Protein AF-A0A7S0A504-F1 (afdb_monomer)

Radius of gyration: 19.01 Å; Cα contacts (8 Å, |Δi|>4): 725; chains: 1; bounding box: 47×39×52 Å

Sequence (271 aa):
MSGRFIFTNTKVFACRKGVLFWGTHWSASKPDLALEGFEAHDVSRSSSQLGDTYMHRAVVSAHTGNNLATDLPGSAEGFELYDTDMQTILADVTFRNFDRSGDVAIMDMTHSNIFKPQGMFNSKGLRFEGMPRERRFRHVHRLACETYHQDTCKRNCDACPGTTGSSQIANIVDSDGSALGWHLGSAILGADDTAEETDGETNEWWRIDDSCRHELAWGFWACPTLGHRSVVSLFIMKGIRSGAPGRTDPNTAVGRLYHFGRLNRHLHVGL

Solvent-accessible surface area (backbone atoms only — not comparable to full-atom values): 14026 Å² total; per-residue (Å²): 118,74,56,59,42,77,47,70,64,47,73,40,63,71,38,68,62,52,51,78,41,87,52,57,44,93,88,37,58,80,56,33,37,35,34,36,43,30,33,30,34,27,20,28,29,29,33,34,61,43,33,41,29,38,38,35,55,24,41,36,28,35,51,81,78,70,80,87,58,91,82,59,58,79,38,21,34,40,34,43,40,67,23,54,62,29,31,40,38,43,32,44,31,36,37,28,32,34,67,52,75,79,23,25,39,31,30,49,43,28,46,22,50,86,38,36,56,56,47,51,40,38,35,32,58,35,42,79,42,75,46,56,78,62,21,49,39,36,53,41,84,26,46,21,17,68,23,75,54,96,56,92,24,46,81,27,50,88,85,24,54,27,44,13,60,9,27,64,58,35,56,37,36,24,69,54,10,40,74,76,70,56,91,73,38,26,28,38,36,15,24,51,47,34,36,82,56,26,68,59,49,28,18,36,53,41,50,80,53,90,80,38,44,80,39,73,72,26,40,25,17,40,25,62,26,81,92,78,57,78,92,80,74,80,89,58,60,63,78,90,73,98,64,88,77,60,97,83,40,89,45,54,42,68,49,77,48,49,57,93,76,36,85,80,22,20,37,58,42,69,112

InterPro domains:
  IPR052334 G8 domain-containing protein comF-like [PTHR47687] (7-224)

Organism: NCBI:txid73915

Secondary structure (DSSP, 8-state):
----EEEES-EEESSSEEEEEE---TTSPSPSEEEES-EEES-SEEEEEESSEEEES-EEES-----S-SS--SS-EEEEE-SSS--EEEES-EEE---STT-EEEEE----SS----S-EEEES-EEESS-GGGSEE----BGGG-SS-STTTT-TTTS-SB-HHHHT-EEEESSSTTTT-TT-SEEEEE---TTTTTTS-BSTT--STTPEEEGGGTEEEEE-TTT--------BSS--SSPPPTT-TTB--EEEEETTEEEEEEEE--

Mean predicted aligned error: 4.88 Å

pLDDT: mean 91.05, std 7.77, range [47.47, 98.81]

Structure (mmCIF, N/CA/C/O backbone):
data_AF-A0A7S0A504-F1
#
_entry.id   AF-A0A7S0A504-F1
#
loop_
_atom_site.group_PDB
_atom_site.id
_atom_site.type_symbol
_atom_site.label_atom_id
_atom_site.label_alt_id
_atom_site.label_comp_id
_atom_site.label_asym_id
_atom_site.label_entity_id
_atom_site.label_seq_id
_atom_site.pdbx_PDB_ins_code
_atom_site.Cartn_x
_atom_site.Cartn_y
_atom_site.Cartn_z
_atom_site.occupancy
_atom_site.B_iso_or_equiv
_atom_site.auth_seq_id
_atom_site.auth_comp_id
_atom_site.auth_asym_id
_atom_site.auth_atom_id
_atom_site.pdbx_PDB_model_num
ATOM 1 N N . MET A 1 1 ? 18.003 -10.974 19.173 1.00 47.47 1 MET A N 1
ATOM 2 C CA . MET A 1 1 ? 16.816 -11.518 19.865 1.00 47.47 1 MET A CA 1
ATOM 3 C C . MET A 1 1 ? 15.945 -12.189 18.826 1.00 47.47 1 MET A C 1
ATOM 5 O O . MET A 1 1 ? 15.587 -11.567 17.836 1.00 47.47 1 MET A O 1
ATOM 9 N N . SER A 1 2 ? 15.723 -13.480 19.010 1.00 58.41 2 SER A N 1
ATOM 10 C CA . SER A 1 2 ? 15.072 -14.400 18.083 1.00 58.41 2 SER A CA 1
ATOM 11 C C . SER A 1 2 ? 13.748 -14.817 18.708 1.00 58.41 2 SER A C 1
ATOM 13 O O . SER A 1 2 ? 13.727 -15.692 19.570 1.00 58.41 2 SER A O 1
ATOM 15 N N . GLY A 1 3 ? 12.664 -14.141 18.347 1.00 72.44 3 GLY A N 1
ATOM 16 C CA . GLY A 1 3 ? 11.343 -14.436 18.884 1.00 72.44 3 GLY A CA 1
ATOM 17 C C . GLY A 1 3 ? 10.293 -14.255 17.807 1.00 72.44 3 GLY A C 1
ATOM 18 O O . GLY A 1 3 ? 10.237 -13.198 17.190 1.00 72.44 3 GLY A O 1
ATOM 19 N N . ARG A 1 4 ? 9.488 -15.297 17.598 1.00 88.38 4 ARG A N 1
ATOM 20 C CA . ARG A 1 4 ? 8.187 -15.189 16.943 1.00 88.38 4 ARG A CA 1
ATOM 21 C C . ARG A 1 4 ? 7.196 -14.655 17.971 1.00 88.38 4 ARG A C 1
ATOM 23 O O . ARG A 1 4 ? 7.121 -15.201 19.072 1.00 88.38 4 ARG A O 1
ATOM 30 N N . PHE A 1 5 ? 6.431 -13.634 17.609 1.00 91.62 5 PHE A N 1
ATOM 31 C CA . PHE A 1 5 ? 5.425 -13.038 18.483 1.00 91.62 5 PHE A CA 1
ATOM 32 C C . PHE A 1 5 ? 4.024 -13.401 18.005 1.00 91.62 5 PHE A C 1
ATOM 34 O O . PHE A 1 5 ? 3.688 -13.216 16.839 1.00 91.62 5 PHE A O 1
ATOM 41 N N . ILE A 1 6 ? 3.198 -13.916 18.913 1.00 94.12 6 ILE A N 1
ATOM 42 C CA . ILE A 1 6 ? 1.781 -14.174 18.659 1.00 94.12 6 ILE A CA 1
ATOM 43 C C . ILE A 1 6 ? 1.001 -13.459 19.751 1.00 94.12 6 ILE A C 1
ATOM 45 O O . ILE A 1 6 ? 1.101 -13.816 20.924 1.00 94.12 6 ILE A O 1
ATOM 49 N N . PHE A 1 7 ? 0.242 -12.444 19.358 1.00 96.56 7 PHE A N 1
ATOM 50 C CA . PHE A 1 7 ? -0.667 -11.738 20.242 1.00 96.56 7 PHE A CA 1
ATOM 51 C C . PHE A 1 7 ? -2.097 -12.118 19.885 1.00 96.56 7 PHE A C 1
ATOM 53 O O . PHE A 1 7 ? -2.533 -11.953 18.746 1.00 96.56 7 PHE A O 1
ATOM 60 N N . THR A 1 8 ? -2.826 -12.626 20.874 1.00 97.81 8 THR A N 1
ATOM 61 C CA . THR A 1 8 ? -4.222 -13.039 20.727 1.00 97.81 8 THR A CA 1
ATOM 62 C C . THR A 1 8 ? -5.120 -12.126 21.549 1.00 97.81 8 THR A C 1
ATOM 64 O O . THR A 1 8 ? -4.861 -11.934 22.739 1.00 97.81 8 THR A O 1
ATOM 67 N N . ASN A 1 9 ? -6.200 -11.622 20.954 1.00 97.69 9 ASN A N 1
ATOM 68 C CA . ASN A 1 9 ? -7.217 -10.792 21.609 1.00 97.69 9 ASN A CA 1
ATOM 69 C C . ASN A 1 9 ? -6.663 -9.502 22.242 1.00 97.69 9 ASN A C 1
ATOM 71 O O . ASN A 1 9 ? -7.175 -9.023 23.258 1.00 97.69 9 ASN A O 1
ATOM 75 N N . THR A 1 10 ? -5.595 -8.949 21.663 1.00 97.88 10 THR A N 1
ATOM 76 C CA . THR A 1 10 ? -5.017 -7.678 22.104 1.00 97.88 10 THR A CA 1
ATOM 77 C C . THR A 1 10 ? -5.920 -6.524 21.702 1.00 97.88 10 THR A C 1
ATOM 79 O O . THR A 1 10 ? -6.280 -6.399 20.535 1.00 97.88 10 THR A O 1
ATOM 82 N N . LYS A 1 11 ? -6.237 -5.660 22.667 1.00 98.31 11 LYS A N 1
ATOM 83 C CA . LYS A 1 11 ? -7.031 -4.451 22.452 1.00 98.31 11 LYS A CA 1
ATOM 84 C C . LYS A 1 11 ? -6.209 -3.218 22.794 1.00 98.31 11 LYS A C 1
ATOM 86 O O . LYS A 1 11 ? -5.573 -3.181 23.846 1.00 98.31 11 LYS A O 1
ATOM 91 N N . VAL A 1 12 ? -6.242 -2.217 21.926 1.00 97.56 12 VAL A N 1
ATOM 92 C CA . VAL A 1 12 ? -5.599 -0.914 22.129 1.00 97.56 12 VAL A CA 1
ATOM 93 C C . VAL A 1 12 ? -6.616 0.196 21.887 1.00 97.56 12 VAL A C 1
ATOM 95 O O . VAL A 1 12 ? -7.476 0.082 21.016 1.00 97.56 12 VAL A O 1
ATOM 98 N N . PHE A 1 13 ? -6.547 1.264 22.675 1.00 95.75 13 PHE A N 1
ATOM 99 C CA . PHE A 1 13 ? -7.528 2.342 22.611 1.00 95.75 13 PHE A CA 1
ATOM 100 C C . PHE A 1 13 ? -6.917 3.697 22.967 1.00 95.75 13 PHE A C 1
ATOM 102 O O . PHE A 1 13 ? -5.988 3.750 23.774 1.00 95.75 13 PHE A O 1
ATOM 109 N N . ALA A 1 14 ? -7.455 4.769 22.374 1.00 94.00 14 ALA A N 1
ATOM 110 C CA . ALA A 1 14 ? -7.153 6.169 22.700 1.00 94.00 14 ALA A CA 1
ATOM 111 C C . ALA A 1 14 ? -5.644 6.468 22.813 1.00 94.00 14 ALA A C 1
ATOM 113 O O . ALA A 1 14 ? -5.162 7.021 23.801 1.00 94.00 14 ALA A O 1
ATOM 114 N N . CYS A 1 15 ? -4.867 6.053 21.811 1.00 93.56 15 CYS A N 1
ATOM 115 C CA . CYS A 1 15 ? -3.418 6.229 21.813 1.00 93.56 15 CYS A CA 1
ATOM 116 C C . CYS A 1 15 ? -2.889 6.649 20.440 1.00 93.56 15 CYS A C 1
ATOM 118 O O . CYS A 1 15 ? -3.561 6.565 19.412 1.00 93.56 15 CYS A O 1
ATOM 120 N N . ARG A 1 16 ? -1.640 7.122 20.397 1.00 94.94 16 ARG A N 1
ATOM 121 C CA . ARG A 1 16 ? -1.038 7.546 19.127 1.00 94.94 16 ARG A CA 1
ATOM 122 C C . ARG A 1 16 ? -0.707 6.361 18.218 1.00 94.94 16 ARG A C 1
ATOM 124 O O . ARG A 1 16 ? -0.845 6.471 17.006 1.00 94.94 16 ARG A O 1
ATOM 131 N N . LYS A 1 17 ? -0.226 5.253 18.783 1.00 96.06 17 LYS A N 1
ATOM 132 C CA . LYS A 1 17 ? 0.186 4.064 18.029 1.00 96.06 17 LYS A CA 1
ATOM 133 C C . LYS A 1 17 ? -0.210 2.809 18.797 1.00 96.06 17 LYS A C 1
ATOM 135 O O . LYS A 1 17 ? 0.112 2.714 19.977 1.00 96.06 17 LYS A O 1
ATOM 140 N N . GLY A 1 18 ? -0.885 1.883 18.122 1.00 96.62 18 GLY A N 1
ATOM 141 C CA . GLY A 1 18 ? -1.322 0.611 18.690 1.00 96.62 18 GLY A CA 1
ATOM 142 C C . GLY A 1 18 ? -0.179 -0.399 18.762 1.00 96.62 18 GLY A C 1
ATOM 143 O O . GLY A 1 18 ? 0.610 -0.386 19.703 1.00 96.62 18 GLY A O 1
ATOM 144 N N . VAL A 1 19 ? -0.070 -1.265 17.751 1.00 96.19 19 VAL A N 1
ATOM 145 C CA . VAL A 1 19 ? 1.025 -2.245 17.649 1.00 96.19 19 VAL A CA 1
ATOM 146 C C . VAL A 1 19 ? 1.991 -1.852 16.540 1.00 96.19 19 VAL A C 1
ATOM 148 O O . VAL A 1 19 ? 1.647 -1.895 15.358 1.00 96.19 19 VAL A O 1
ATOM 151 N N . LEU A 1 20 ? 3.220 -1.523 16.933 1.00 93.94 20 LEU A N 1
ATOM 152 C CA . LEU A 1 20 ? 4.345 -1.334 16.023 1.00 93.94 20 LEU A CA 1
ATOM 153 C C . LEU A 1 20 ? 5.308 -2.502 16.132 1.00 93.94 20 LEU A C 1
ATOM 155 O O . LEU A 1 20 ? 5.675 -2.904 17.237 1.00 93.94 20 LEU A O 1
ATOM 159 N N . PHE A 1 21 ? 5.773 -2.983 14.989 1.00 92.00 21 PHE A N 1
ATOM 160 C CA . PHE A 1 21 ? 6.715 -4.084 14.941 1.00 92.00 21 PHE A CA 1
ATOM 161 C C . PHE A 1 21 ? 7.818 -3.818 13.928 1.00 92.00 21 PHE A C 1
ATOM 163 O O . PHE A 1 21 ? 7.545 -3.547 12.766 1.00 92.00 21 PHE A O 1
ATOM 170 N N . TRP A 1 22 ? 9.065 -3.898 14.388 1.00 88.38 22 TRP A N 1
ATOM 171 C CA . TRP A 1 22 ? 10.264 -3.546 13.618 1.00 88.38 22 TRP A CA 1
ATOM 172 C C . TRP A 1 22 ? 11.051 -4.772 13.137 1.00 88.38 22 TRP A C 1
ATOM 174 O O . TRP A 1 22 ? 12.244 -4.678 12.856 1.00 88.38 22 TRP A O 1
ATOM 184 N N . GLY A 1 23 ? 10.386 -5.921 13.041 1.00 86.75 23 GLY A N 1
ATOM 185 C CA . GLY A 1 23 ? 10.982 -7.157 12.555 1.00 86.75 23 GLY A CA 1
ATOM 186 C C . GLY A 1 23 ? 11.684 -7.986 13.624 1.00 86.75 23 GLY A C 1
ATOM 187 O O . GLY A 1 23 ? 11.759 -7.651 14.810 1.00 86.75 23 GLY A O 1
ATOM 188 N N . THR A 1 24 ? 12.198 -9.120 13.167 1.00 87.12 24 THR A N 1
ATOM 189 C CA . THR A 1 24 ? 12.992 -10.069 13.946 1.00 87.12 24 THR A CA 1
ATOM 190 C C . THR A 1 24 ? 14.368 -10.234 13.310 1.00 87.12 24 THR A C 1
ATOM 192 O O . THR A 1 24 ? 14.658 -9.739 12.222 1.00 87.12 24 THR A O 1
ATOM 195 N N . HIS A 1 25 ? 15.247 -10.965 13.990 1.00 85.31 25 HIS A N 1
ATOM 196 C CA . HIS A 1 25 ? 16.461 -11.459 13.354 1.00 85.31 25 HIS A CA 1
ATOM 197 C C . HIS A 1 25 ? 16.121 -12.428 12.206 1.00 85.31 25 HIS A C 1
ATOM 199 O O . HIS A 1 25 ? 15.210 -13.237 12.347 1.00 85.31 25 HIS A O 1
ATOM 205 N N . TRP A 1 26 ? 16.904 -12.425 11.121 1.00 79.56 26 TRP A N 1
ATOM 206 C CA . TRP A 1 26 ? 16.663 -13.242 9.916 1.00 79.56 26 TRP A CA 1
ATOM 207 C C . TRP A 1 26 ? 16.518 -14.751 10.180 1.00 79.56 26 TRP A C 1
ATOM 209 O O . TRP A 1 26 ? 15.907 -15.462 9.391 1.00 79.56 26 TRP A O 1
ATOM 219 N N . SER A 1 27 ? 17.069 -15.247 11.291 1.00 84.00 27 SER A N 1
ATOM 220 C CA . SER A 1 27 ? 16.991 -16.654 11.701 1.00 84.00 27 SER A CA 1
ATOM 221 C C . SER A 1 27 ? 15.758 -16.997 12.551 1.00 84.00 27 SER A C 1
ATOM 223 O O . SER A 1 27 ? 15.664 -18.116 13.055 1.00 84.00 27 SER A O 1
ATOM 225 N N . ALA A 1 28 ? 14.865 -16.041 12.819 1.00 85.75 28 ALA A N 1
ATOM 226 C CA . ALA A 1 28 ? 13.656 -16.288 13.594 1.00 85.75 28 ALA A CA 1
ATOM 227 C C . ALA A 1 28 ? 12.640 -17.113 12.790 1.00 85.75 28 ALA A C 1
ATOM 229 O O . ALA A 1 28 ? 12.564 -17.032 11.565 1.00 85.75 28 ALA A O 1
ATOM 230 N N . SER A 1 29 ? 11.839 -17.911 13.495 1.00 88.19 29 SER A N 1
ATOM 231 C CA . SER A 1 29 ? 10.737 -18.648 12.877 1.00 88.19 29 SER A CA 1
ATOM 232 C C . SER A 1 29 ? 9.661 -17.692 12.366 1.00 88.19 29 SER A C 1
AT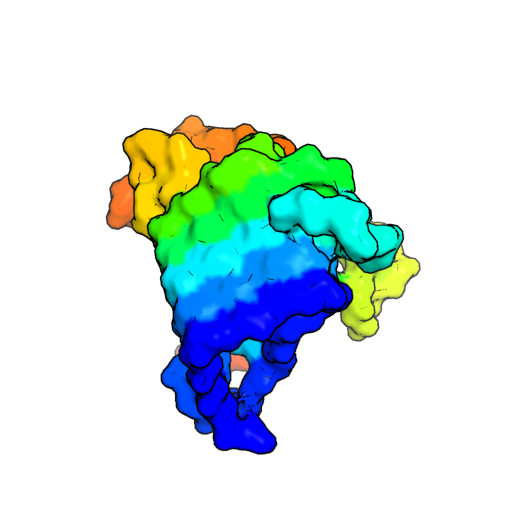OM 234 O O . SER A 1 29 ? 9.313 -16.736 13.054 1.00 88.19 29 SER A O 1
ATOM 236 N N . LYS A 1 30 ? 9.089 -18.003 11.201 1.00 88.94 30 LYS A N 1
ATOM 237 C CA . LYS A 1 30 ? 8.003 -17.230 10.591 1.00 88.94 30 LYS A CA 1
ATOM 238 C C . LYS A 1 30 ? 6.612 -17.771 10.985 1.00 88.94 30 LYS A C 1
ATOM 240 O O . LYS A 1 30 ? 6.500 -18.955 11.327 1.00 88.94 30 LYS A O 1
ATOM 245 N N . PRO A 1 31 ? 5.545 -16.951 10.935 1.00 91.44 31 PRO A N 1
ATOM 246 C CA . PRO A 1 31 ? 5.584 -15.495 10.782 1.00 91.44 31 PRO A CA 1
ATOM 247 C C . PRO A 1 31 ? 6.252 -14.828 11.990 1.00 91.44 31 PRO A C 1
ATOM 249 O O . PRO A 1 31 ? 6.195 -15.350 13.102 1.00 91.44 31 PRO A O 1
ATOM 252 N N . ASP A 1 32 ? 6.885 -13.688 11.747 1.00 92.44 32 ASP A N 1
ATOM 253 C CA . ASP A 1 32 ? 7.587 -12.871 12.733 1.00 92.44 32 ASP A CA 1
ATOM 254 C C . ASP A 1 32 ? 6.635 -12.320 13.803 1.00 92.44 32 ASP A C 1
ATOM 256 O O . ASP A 1 32 ? 6.916 -12.392 15.003 1.00 92.44 32 ASP A O 1
ATOM 260 N N . LEU A 1 33 ? 5.483 -11.819 13.350 1.00 94.31 33 LEU A N 1
ATOM 261 C CA . LEU A 1 33 ? 4.395 -11.308 14.173 1.00 94.31 33 LEU A CA 1
ATOM 262 C C . LEU A 1 33 ? 3.053 -11.839 13.663 1.00 94.31 33 LEU A C 1
ATOM 264 O O . LEU A 1 33 ? 2.750 -11.773 12.473 1.00 94.31 33 LEU A O 1
ATOM 268 N N . ALA A 1 34 ? 2.227 -12.296 14.595 1.00 96.19 34 ALA A N 1
ATOM 269 C CA . ALA A 1 34 ? 0.835 -12.647 14.382 1.00 96.19 34 ALA A CA 1
ATOM 270 C C . ALA A 1 34 ? -0.060 -11.828 15.321 1.00 96.19 34 ALA A C 1
ATOM 272 O O . ALA A 1 34 ? 0.133 -11.868 16.539 1.00 96.19 34 ALA A O 1
ATOM 273 N N . LEU A 1 35 ? -1.037 -11.114 14.760 1.00 97.69 35 LEU A N 1
ATOM 274 C CA . LEU A 1 35 ? -2.100 -10.432 15.500 1.00 97.69 35 LEU A CA 1
ATOM 275 C C . LEU A 1 35 ? -3.442 -11.125 15.241 1.00 97.69 35 LEU A C 1
ATOM 277 O O . LEU A 1 35 ? -4.072 -10.904 14.210 1.00 97.69 35 LEU A O 1
ATOM 281 N N . GLU A 1 36 ? -3.893 -11.955 16.177 1.00 98.31 36 GLU A N 1
ATOM 282 C CA . GLU A 1 36 ? -5.160 -12.684 16.070 1.00 98.31 36 GLU A CA 1
ATOM 283 C C . GLU A 1 36 ? -6.227 -12.055 16.969 1.00 98.31 36 GLU A C 1
ATOM 285 O O . GLU A 1 36 ? -6.032 -11.945 18.179 1.00 98.31 36 GLU A O 1
ATOM 290 N N . GLY A 1 37 ? -7.373 -11.657 16.414 1.00 98.38 37 GLY A N 1
ATOM 291 C CA . GLY A 1 37 ? -8.420 -11.006 17.213 1.00 98.38 37 GLY A CA 1
ATOM 292 C C . GLY A 1 37 ? -8.003 -9.625 17.728 1.00 98.38 37 GLY A C 1
ATOM 293 O O . GLY A 1 37 ? -8.363 -9.249 18.840 1.00 98.38 37 GLY A O 1
ATOM 294 N N . PHE A 1 38 ? -7.163 -8.908 16.977 1.00 98.56 38 PHE A N 1
ATOM 295 C CA . PHE A 1 38 ? -6.689 -7.581 17.363 1.00 98.56 38 PHE A CA 1
ATOM 296 C C . PHE A 1 38 ? -7.798 -6.536 17.243 1.00 98.56 38 PHE A C 1
ATOM 298 O O . PHE A 1 38 ? -8.500 -6.483 16.235 1.00 98.56 38 PHE A O 1
ATOM 305 N N . GLU A 1 39 ? -7.917 -5.673 18.246 1.00 98.75 39 GLU A N 1
ATOM 306 C CA . GLU A 1 39 ? -8.853 -4.555 18.223 1.00 98.75 39 GLU A CA 1
ATOM 307 C C . GLU A 1 39 ? -8.133 -3.231 18.486 1.00 98.75 39 GLU A C 1
ATOM 309 O O . GLU A 1 39 ? -7.342 -3.115 19.425 1.00 98.75 39 GLU A O 1
ATOM 314 N N . ALA A 1 40 ? -8.423 -2.224 17.666 1.00 98.44 40 ALA A N 1
ATOM 315 C CA . ALA A 1 40 ? -7.927 -0.866 17.835 1.00 98.44 40 ALA A CA 1
ATOM 316 C C . ALA A 1 40 ? -9.064 0.148 17.717 1.00 98.44 40 ALA A C 1
ATOM 318 O O . ALA A 1 40 ? -9.847 0.095 16.768 1.00 98.44 40 ALA A O 1
ATOM 319 N N . HIS A 1 41 ? -9.141 1.076 18.672 1.00 98.06 41 HIS A N 1
ATOM 320 C CA . HIS A 1 41 ? -10.231 2.049 18.768 1.00 98.06 41 HIS A CA 1
ATOM 321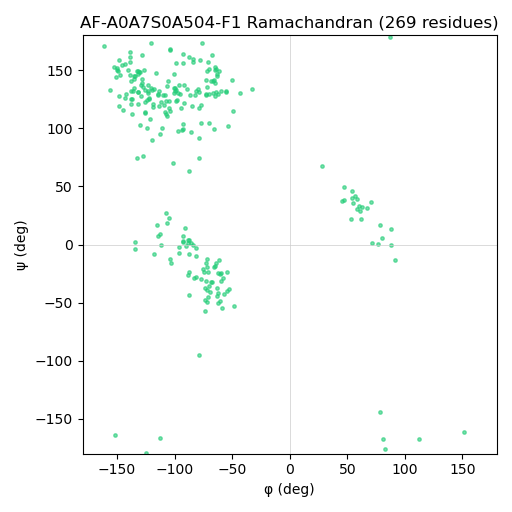 C C . HIS A 1 41 ? -9.720 3.449 19.109 1.00 98.06 41 HIS A C 1
ATOM 323 O O . HIS A 1 41 ? -9.037 3.626 20.115 1.00 98.06 41 HIS A O 1
ATOM 329 N N . ASP A 1 42 ? -10.058 4.452 18.297 1.00 97.44 42 ASP A N 1
ATOM 330 C CA . ASP A 1 42 ? -9.601 5.836 18.504 1.00 97.44 42 ASP A CA 1
ATOM 331 C C . ASP A 1 42 ? -8.064 5.943 18.561 1.00 97.44 42 ASP A C 1
ATOM 333 O O . ASP A 1 42 ? -7.484 6.624 19.411 1.00 97.44 42 ASP A O 1
ATOM 337 N N . VAL A 1 43 ? -7.385 5.210 17.673 1.00 97.31 43 VAL A N 1
ATOM 338 C CA . VAL A 1 43 ? -5.921 5.157 17.592 1.00 97.31 43 VAL A CA 1
ATOM 339 C C . VAL A 1 43 ? -5.446 5.859 16.326 1.00 97.31 43 VAL A C 1
ATOM 341 O O . VAL A 1 43 ? -5.889 5.529 15.230 1.00 97.31 43 VAL A O 1
ATOM 344 N N . SER A 1 44 ? -4.494 6.790 16.459 1.00 96.94 44 SER A N 1
ATOM 345 C CA . SER A 1 44 ? -3.989 7.555 15.305 1.00 96.94 44 SER A CA 1
ATOM 346 C C . SER A 1 44 ? -3.303 6.659 14.270 1.00 96.94 44 SER A C 1
ATOM 348 O O . SER A 1 44 ? -3.478 6.881 13.081 1.00 96.94 44 SER A O 1
ATOM 350 N N . ARG A 1 45 ? -2.570 5.624 14.697 1.00 97.62 45 ARG A N 1
ATOM 351 C CA . ARG A 1 45 ? -2.101 4.536 13.829 1.00 97.62 45 ARG A CA 1
ATOM 352 C C . ARG A 1 45 ? -2.282 3.186 14.501 1.00 97.62 45 ARG A C 1
ATOM 354 O O . ARG A 1 45 ? -1.596 2.896 15.485 1.00 97.62 45 ARG A O 1
ATOM 361 N N . SER A 1 46 ? -3.177 2.352 13.988 1.00 97.94 46 SER A N 1
ATOM 362 C CA . SER A 1 46 ? -3.556 1.125 14.699 1.00 97.94 46 SER A CA 1
ATOM 363 C C . SER A 1 46 ? -2.468 0.058 14.642 1.00 97.94 46 SER A C 1
ATOM 365 O O . SER A 1 46 ? -2.080 -0.472 15.687 1.00 97.94 46 SER A O 1
ATOM 367 N N . SER A 1 47 ? -1.909 -0.220 13.461 1.00 97.00 47 SER A N 1
ATOM 368 C CA . SER A 1 47 ? -0.727 -1.077 13.356 1.00 97.00 47 SER A CA 1
ATOM 369 C C . SER A 1 47 ? 0.175 -0.725 12.174 1.00 97.00 47 SER A C 1
ATOM 371 O O . SER A 1 47 ? -0.272 -0.187 11.166 1.00 97.00 47 SER A O 1
ATOM 373 N N . SER A 1 48 ? 1.464 -1.016 12.330 1.00 94.00 48 SER A N 1
ATOM 374 C CA . SER A 1 48 ? 2.479 -0.959 11.277 1.00 94.00 48 SER A CA 1
ATOM 375 C C . SER A 1 48 ? 3.519 -2.034 11.589 1.00 94.00 48 SER A C 1
ATOM 377 O O . SER A 1 48 ? 3.973 -2.143 12.736 1.00 94.00 48 SER A O 1
ATOM 379 N N . GLN A 1 49 ? 3.816 -2.900 10.621 1.00 92.12 49 GLN A N 1
ATOM 380 C CA . GLN A 1 49 ? 4.537 -4.151 10.864 1.00 92.12 49 GLN A CA 1
ATOM 381 C C . GLN A 1 49 ? 5.587 -4.401 9.787 1.00 92.12 49 GLN A C 1
ATOM 383 O O . GLN A 1 49 ? 5.256 -4.511 8.613 1.00 92.12 49 GLN A O 1
ATOM 388 N N . LEU A 1 50 ? 6.845 -4.517 10.201 1.00 88.81 50 LEU A N 1
ATOM 389 C CA . LEU A 1 50 ? 7.970 -4.882 9.349 1.00 88.81 50 LEU A CA 1
ATOM 390 C C . LEU A 1 50 ? 8.310 -6.370 9.529 1.00 88.81 50 LEU A C 1
ATOM 392 O O . LEU A 1 50 ? 8.469 -6.827 10.661 1.00 88.81 50 LEU A O 1
ATOM 396 N N . GLY A 1 51 ? 8.478 -7.100 8.426 1.00 87.81 51 GLY A N 1
ATOM 397 C CA . GLY A 1 51 ? 8.809 -8.533 8.396 1.00 87.81 51 GLY A CA 1
ATOM 398 C C . GLY A 1 51 ? 7.670 -9.406 7.859 1.00 87.81 51 GLY A C 1
ATOM 399 O O . GLY A 1 51 ? 6.699 -8.904 7.302 1.00 87.81 51 GLY A O 1
ATOM 400 N N . ASP A 1 52 ? 7.767 -10.721 8.034 1.00 90.56 52 ASP A N 1
ATOM 401 C CA . ASP A 1 52 ? 6.734 -11.642 7.547 1.00 90.56 52 ASP A CA 1
ATOM 402 C C . ASP A 1 52 ? 5.624 -11.758 8.589 1.00 90.56 52 ASP A C 1
ATOM 404 O O . ASP A 1 52 ? 5.752 -12.500 9.566 1.00 90.56 52 ASP A O 1
ATOM 408 N N . THR A 1 53 ? 4.548 -10.997 8.431 1.00 93.75 53 THR A N 1
ATOM 409 C CA . THR A 1 53 ? 3.534 -10.815 9.472 1.00 93.75 53 THR A CA 1
ATOM 410 C C . THR A 1 53 ? 2.118 -11.086 8.985 1.00 93.75 53 THR A C 1
ATOM 412 O O . THR A 1 53 ? 1.827 -11.114 7.788 1.00 93.75 53 THR A O 1
ATOM 415 N N . TYR A 1 54 ? 1.198 -11.291 9.928 1.00 95.31 54 TYR A N 1
ATOM 416 C CA . TYR A 1 54 ? -0.221 -11.288 9.596 1.00 95.31 54 TYR A CA 1
ATOM 417 C C . TYR A 1 54 ? -1.107 -10.718 10.703 1.00 95.31 54 TYR A C 1
ATOM 419 O O . TYR A 1 54 ? -0.784 -10.769 11.893 1.00 95.31 54 TYR A O 1
ATOM 427 N N . MET A 1 55 ? -2.268 -10.217 10.286 1.00 97.75 55 MET A N 1
ATOM 428 C CA . MET A 1 55 ? -3.377 -9.813 11.142 1.00 97.75 55 MET A CA 1
ATOM 429 C C . MET A 1 55 ? -4.633 -10.575 10.713 1.00 97.75 55 MET A C 1
ATOM 431 O O . MET A 1 55 ? -5.020 -10.519 9.546 1.00 97.75 55 MET A O 1
ATOM 435 N N . HIS A 1 56 ? -5.266 -11.295 11.643 1.00 98.44 56 HIS A N 1
ATOM 436 C CA . HIS A 1 56 ? -6.445 -12.122 11.369 1.00 98.44 56 HIS A CA 1
ATOM 437 C C . HIS A 1 56 ? -7.604 -11.813 12.316 1.00 98.44 56 HIS A C 1
ATOM 439 O O . HIS A 1 56 ? -7.400 -11.727 13.529 1.00 98.44 56 HIS A O 1
ATOM 445 N N . ARG A 1 57 ? -8.827 -11.706 11.772 1.00 98.62 57 ARG A N 1
ATOM 446 C CA . ARG A 1 57 ? -10.069 -11.442 12.532 1.00 98.62 57 ARG A CA 1
ATOM 447 C C . ARG A 1 57 ? -9.976 -10.185 13.399 1.00 98.62 57 ARG A C 1
ATOM 449 O O . ARG A 1 57 ? -10.318 -10.218 14.578 1.00 98.62 57 ARG A O 1
ATOM 456 N N . ALA A 1 58 ? -9.463 -9.099 12.834 1.00 98.56 58 ALA A N 1
ATOM 457 C CA . ALA A 1 58 ? -9.251 -7.854 13.563 1.00 98.56 58 ALA A CA 1
ATOM 458 C C . ALA A 1 58 ? -10.370 -6.831 13.327 1.00 98.56 58 ALA A C 1
ATOM 460 O O . ALA A 1 58 ? -11.044 -6.848 12.294 1.00 98.56 58 ALA A O 1
ATOM 461 N N . VAL A 1 59 ? -10.534 -5.908 14.274 1.00 98.69 59 VAL A N 1
ATOM 462 C CA . VAL A 1 59 ? -11.437 -4.758 14.161 1.00 98.69 59 VAL A CA 1
ATOM 463 C C . VAL A 1 59 ? -10.655 -3.481 14.422 1.00 98.69 59 VAL A C 1
ATOM 465 O O . VAL A 1 59 ? -10.074 -3.296 15.485 1.00 98.69 59 VAL A O 1
ATOM 468 N N . VAL A 1 60 ? -10.672 -2.571 13.459 1.00 98.69 60 VAL A N 1
ATOM 469 C CA . VAL A 1 60 ? -10.003 -1.279 13.558 1.00 98.69 60 VAL A CA 1
ATOM 470 C C . VAL A 1 60 ? -11.044 -0.181 13.381 1.00 98.69 60 VAL A C 1
ATOM 472 O O . VAL A 1 60 ? -11.538 0.034 12.278 1.00 98.69 60 VAL A O 1
ATOM 475 N N . SER A 1 61 ? -11.384 0.514 14.463 1.00 98.38 61 SER A N 1
ATOM 476 C CA . SER A 1 61 ? -12.285 1.667 14.444 1.00 98.38 61 SER A CA 1
ATOM 477 C C . SER A 1 61 ? -11.483 2.957 14.575 1.00 98.38 61 SER A C 1
ATOM 479 O O . SER A 1 61 ? -10.898 3.208 15.630 1.00 98.38 61 SER A O 1
ATOM 481 N N . ALA A 1 62 ? -11.496 3.790 13.534 1.00 97.75 62 ALA A N 1
ATOM 482 C CA . ALA A 1 62 ? -10.856 5.104 13.574 1.00 97.75 62 ALA A CA 1
ATOM 483 C C . ALA A 1 62 ? -11.501 6.008 14.627 1.00 97.75 62 ALA A C 1
ATOM 485 O O . ALA A 1 62 ? -10.790 6.523 15.482 1.00 97.75 62 ALA A O 1
ATOM 486 N N . HIS A 1 63 ? -12.836 6.118 14.611 1.00 96.44 63 HIS A N 1
ATOM 487 C CA . HIS A 1 63 ? -13.594 6.940 15.559 1.00 96.44 63 HIS A CA 1
ATOM 488 C C . HIS A 1 63 ? -14.769 6.155 16.149 1.00 96.44 63 HIS A C 1
ATOM 490 O O . HIS A 1 63 ? -15.650 5.689 15.425 1.0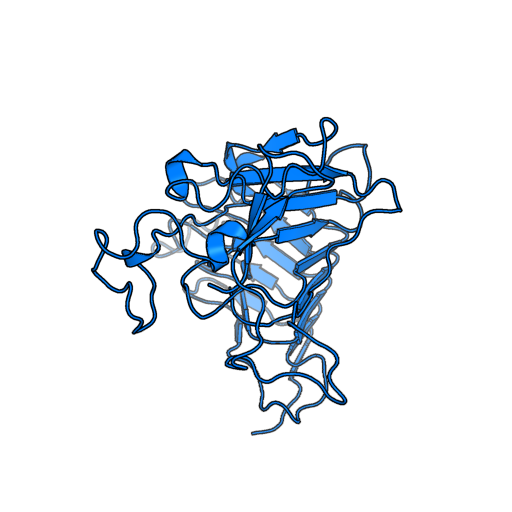0 96.44 63 HIS A O 1
ATOM 496 N N . THR A 1 64 ? -14.817 6.003 17.470 1.00 95.44 64 THR A N 1
ATOM 497 C CA . THR A 1 64 ? -15.905 5.295 18.176 1.00 95.44 64 THR A CA 1
ATOM 498 C C . THR A 1 64 ? -17.094 6.190 18.524 1.00 95.44 64 THR A C 1
ATOM 500 O O . THR A 1 64 ? -18.122 5.695 18.981 1.00 95.44 64 THR A O 1
ATOM 503 N N . GLY A 1 65 ? -16.968 7.505 18.321 1.00 91.31 65 GLY A N 1
ATOM 504 C CA . GLY A 1 65 ? -17.948 8.489 18.791 1.00 91.31 65 GLY A CA 1
ATOM 505 C C . GLY A 1 65 ? -17.819 8.807 20.285 1.00 91.31 65 GLY A C 1
ATOM 506 O O . GLY A 1 65 ? -18.748 9.355 20.880 1.00 91.31 65 GLY A O 1
ATOM 507 N N . ASN A 1 66 ? -16.687 8.463 20.908 1.00 90.19 66 ASN A N 1
ATOM 508 C CA . ASN A 1 66 ? -16.396 8.834 22.285 1.00 90.19 66 ASN A CA 1
ATOM 509 C C . ASN A 1 66 ? -16.230 10.359 22.421 1.00 90.19 66 ASN A C 1
ATOM 511 O O . ASN A 1 66 ? -15.167 10.914 22.161 1.00 90.19 66 ASN A O 1
ATOM 515 N N . ASN A 1 67 ? -17.291 11.024 22.875 1.00 86.31 67 ASN A N 1
ATOM 516 C CA . ASN A 1 67 ? -17.320 12.473 23.090 1.00 86.31 67 ASN A CA 1
ATOM 517 C C . ASN A 1 67 ? -16.847 12.894 24.496 1.00 86.31 67 ASN A C 1
ATOM 519 O O . ASN A 1 67 ? -16.935 14.071 24.839 1.00 86.31 67 ASN A O 1
ATOM 523 N N . LEU A 1 68 ? -16.398 11.949 25.334 1.00 88.81 68 LEU A N 1
ATOM 524 C CA . LEU A 1 68 ? -15.907 12.232 26.691 1.00 88.81 68 LEU A CA 1
ATOM 525 C C . LEU A 1 68 ? -14.414 12.577 26.718 1.00 88.81 68 LEU A C 1
ATOM 527 O O . LEU A 1 68 ? -13.960 13.232 27.653 1.00 88.81 68 LEU A O 1
ATOM 531 N N . ALA A 1 69 ? -13.655 12.135 25.714 1.00 87.06 69 ALA A N 1
ATOM 532 C CA . ALA A 1 69 ? -12.239 12.445 25.566 1.00 87.06 69 ALA A CA 1
ATOM 533 C C . ALA A 1 69 ? -12.055 13.629 24.604 1.00 87.06 69 ALA A C 1
ATOM 535 O O . ALA A 1 69 ? -12.614 13.650 23.509 1.00 87.06 69 ALA A O 1
ATOM 536 N N . THR A 1 70 ? -11.279 14.629 25.022 1.00 87.06 70 THR A N 1
ATOM 537 C CA . THR A 1 70 ? -11.038 15.865 24.254 1.00 87.06 70 THR A CA 1
ATOM 538 C C . THR A 1 70 ? -9.751 15.825 23.433 1.00 87.06 70 THR A C 1
ATOM 540 O O . THR A 1 70 ? -9.502 16.727 22.637 1.00 87.06 70 THR A O 1
ATOM 543 N N . ASP A 1 71 ? -8.938 14.788 23.617 1.00 89.00 71 ASP A N 1
ATOM 544 C CA . ASP A 1 71 ? -7.604 14.606 23.046 1.00 89.00 71 ASP A CA 1
ATOM 545 C C . ASP A 1 71 ? -7.522 13.413 22.078 1.00 89.00 71 ASP A C 1
ATOM 547 O O . ASP A 1 71 ? -6.429 12.959 21.730 1.00 89.00 71 ASP A O 1
ATOM 551 N N . LEU A 1 72 ? -8.672 12.915 21.610 1.00 92.94 72 LEU A N 1
ATOM 552 C CA . LEU A 1 72 ? -8.710 11.850 20.611 1.00 92.94 72 LEU A CA 1
ATOM 553 C C . LEU A 1 72 ? -8.093 12.301 19.276 1.00 92.94 72 LEU A C 1
ATOM 555 O O . LEU A 1 72 ? -8.162 13.484 18.922 1.00 92.94 72 LEU A O 1
ATOM 559 N N . PRO A 1 73 ? -7.519 11.367 18.495 1.00 91.56 73 PRO A N 1
ATOM 560 C CA . PRO A 1 73 ? -6.928 11.687 17.204 1.00 91.56 73 PRO A CA 1
ATOM 561 C C . PRO A 1 73 ? -7.909 12.391 16.256 1.00 91.56 73 PRO A C 1
ATOM 563 O O . PRO A 1 73 ? -9.026 11.931 16.020 1.00 91.56 73 PRO A O 1
ATOM 566 N N . GLY A 1 74 ? -7.463 13.498 15.656 1.00 92.12 74 GLY A N 1
ATOM 567 C CA . GLY A 1 74 ? -8.224 14.187 14.607 1.00 92.12 74 GLY A CA 1
ATOM 568 C C . GLY A 1 74 ? -8.269 13.416 13.283 1.00 92.12 74 GLY A C 1
ATOM 569 O O . GLY A 1 74 ? -9.198 13.606 12.505 1.00 92.12 74 GLY A O 1
ATOM 570 N N . SER A 1 75 ? -7.285 12.540 13.056 1.00 96.00 75 SER A N 1
ATOM 571 C CA . SER A 1 75 ? -7.213 11.608 11.927 1.00 96.00 75 SER A CA 1
ATOM 572 C C . SER A 1 75 ? -6.606 10.272 12.364 1.00 96.00 75 SER A C 1
ATOM 574 O O . SER A 1 75 ? -5.853 10.219 13.347 1.00 96.00 75 SER A O 1
ATOM 576 N N . ALA A 1 76 ? -6.933 9.208 11.635 1.00 97.44 76 ALA A N 1
ATOM 577 C CA . ALA A 1 76 ? -6.512 7.846 11.923 1.00 97.44 76 ALA A CA 1
ATOM 578 C C . ALA A 1 76 ? -6.027 7.084 10.679 1.00 97.44 76 ALA A C 1
ATOM 580 O O . ALA A 1 76 ? -6.569 7.201 9.581 1.00 97.44 76 ALA A O 1
ATOM 581 N N . GLU A 1 77 ? -5.032 6.232 10.894 1.00 97.88 77 GLU A N 1
ATOM 582 C CA . GLU A 1 77 ? -4.441 5.313 9.927 1.00 97.88 77 GLU A CA 1
ATOM 583 C C . GLU A 1 77 ? -4.648 3.881 10.441 1.00 97.88 77 GLU A C 1
ATOM 585 O O . GLU A 1 77 ? -4.202 3.522 11.537 1.00 97.88 77 GLU A O 1
ATOM 590 N N . GLY A 1 78 ? -5.365 3.046 9.693 1.00 97.94 78 GLY A N 1
ATOM 591 C CA . GLY A 1 78 ? -5.690 1.696 10.152 1.00 97.94 78 GLY A CA 1
ATOM 592 C C . GLY A 1 78 ? -4.476 0.772 10.098 1.00 97.94 78 GLY A C 1
ATOM 593 O O . GLY A 1 78 ? -4.048 0.223 11.113 1.00 97.94 78 GLY A O 1
ATOM 594 N N . PHE A 1 79 ? -3.884 0.632 8.921 1.00 97.19 79 PHE A N 1
ATOM 595 C CA . PHE A 1 79 ? -2.676 -0.147 8.718 1.00 97.19 79 PHE A CA 1
ATOM 596 C C . PHE A 1 79 ? -1.721 0.586 7.784 1.00 97.19 79 PHE A C 1
ATOM 598 O O . PHE A 1 79 ? -2.122 1.047 6.717 1.00 97.19 79 PHE A O 1
ATOM 605 N N . GLU A 1 80 ? -0.456 0.669 8.176 1.00 93.69 80 GLU A N 1
ATOM 606 C CA . GLU A 1 80 ? 0.609 1.218 7.341 1.00 93.69 80 GLU A CA 1
ATOM 607 C C . GLU A 1 80 ? 1.539 0.086 6.889 1.00 93.69 80 GLU A C 1
ATOM 609 O O . GLU A 1 80 ? 2.122 -0.621 7.713 1.00 93.69 80 GLU A O 1
ATOM 614 N N . LEU A 1 81 ? 1.642 -0.098 5.574 1.00 90.31 81 LEU A N 1
ATOM 615 C CA . LEU A 1 81 ? 2.502 -1.084 4.924 1.00 90.31 81 LEU A CA 1
ATOM 616 C C . LEU A 1 81 ? 3.890 -0.463 4.734 1.00 90.31 81 LEU A C 1
ATOM 618 O O . LEU A 1 81 ? 3.983 0.631 4.193 1.00 90.31 81 LEU A O 1
ATOM 622 N N . TYR A 1 82 ? 4.970 -1.119 5.152 1.00 85.44 82 TYR A N 1
ATOM 623 C CA . TYR A 1 82 ? 6.322 -0.586 4.921 1.00 85.44 82 TYR A CA 1
ATOM 624 C C . TYR A 1 82 ? 6.774 -0.790 3.452 1.00 85.44 82 TYR A C 1
ATOM 626 O O . TYR A 1 82 ? 6.123 -1.483 2.679 1.00 85.44 82 TYR A O 1
ATOM 634 N N . ASP A 1 83 ? 7.923 -0.248 3.047 1.00 74.06 83 ASP A N 1
ATOM 635 C CA . ASP A 1 83 ? 8.530 -0.440 1.713 1.00 74.06 83 ASP A CA 1
ATOM 636 C C . ASP A 1 83 ? 9.759 -1.360 1.715 1.00 74.06 83 ASP A C 1
ATOM 638 O O . ASP A 1 83 ? 10.572 -1.324 0.797 1.00 74.06 83 ASP A O 1
ATOM 642 N N . THR A 1 84 ? 9.949 -2.179 2.748 1.00 78.31 84 THR A N 1
ATOM 643 C CA . THR A 1 84 ? 11.196 -2.930 2.954 1.00 78.31 84 THR A CA 1
ATOM 644 C C . THR A 1 84 ? 10.962 -4.434 3.073 1.00 78.31 84 THR A C 1
ATOM 646 O O . THR A 1 84 ? 10.607 -4.889 4.151 1.00 78.31 84 THR A O 1
ATOM 649 N N . ASP A 1 85 ? 11.204 -5.187 1.989 1.00 75.06 85 ASP A N 1
ATOM 650 C CA . ASP A 1 85 ? 11.321 -6.666 1.950 1.00 75.06 85 ASP A CA 1
ATOM 651 C C . ASP A 1 85 ? 10.532 -7.422 3.032 1.00 75.06 85 ASP A C 1
ATOM 653 O O . ASP A 1 85 ? 11.096 -8.000 3.961 1.00 75.06 85 ASP A O 1
ATOM 657 N N . MET A 1 86 ? 9.205 -7.349 2.929 1.00 79.56 86 MET A N 1
ATOM 658 C CA . MET A 1 86 ? 8.293 -7.954 3.889 1.00 79.56 86 MET A CA 1
ATOM 659 C C . MET A 1 86 ? 7.114 -8.605 3.186 1.00 79.56 86 MET A C 1
ATOM 661 O O . MET A 1 86 ? 6.734 -8.209 2.080 1.00 79.56 86 MET A O 1
ATOM 665 N N . GLN A 1 87 ? 6.498 -9.560 3.870 1.00 87.94 87 GLN A N 1
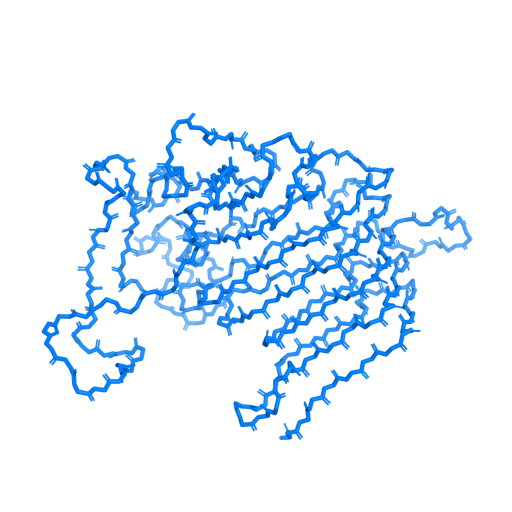ATOM 666 C CA . GLN A 1 87 ? 5.216 -10.124 3.482 1.00 87.94 87 GLN A CA 1
ATOM 667 C C . GLN A 1 87 ? 4.206 -9.853 4.590 1.00 87.94 87 GLN A C 1
ATOM 669 O O . GLN A 1 87 ? 4.390 -10.305 5.714 1.00 87.94 87 GLN A O 1
ATOM 674 N N . THR A 1 88 ? 3.118 -9.153 4.282 1.00 91.69 88 THR A N 1
ATOM 675 C CA . THR A 1 88 ? 2.055 -8.914 5.267 1.00 91.69 88 THR A CA 1
ATOM 676 C C . THR A 1 88 ? 0.733 -9.430 4.739 1.00 91.69 88 THR A C 1
ATOM 678 O O . THR A 1 88 ? 0.332 -9.106 3.620 1.00 91.69 88 THR A O 1
ATOM 681 N N . ILE A 1 89 ? 0.042 -10.217 5.564 1.00 95.19 89 ILE A N 1
ATOM 682 C CA . ILE A 1 89 ? -1.289 -10.740 5.259 1.00 95.19 89 ILE A CA 1
ATOM 683 C C . ILE A 1 89 ? -2.323 -10.096 6.185 1.00 95.19 89 ILE A C 1
ATOM 685 O O . ILE A 1 89 ? -2.237 -10.225 7.406 1.00 95.19 89 ILE A O 1
ATOM 689 N N . LEU A 1 90 ? -3.339 -9.453 5.612 1.00 97.56 90 LEU A N 1
ATOM 690 C CA . LEU A 1 90 ? -4.526 -8.990 6.333 1.00 97.56 90 LEU A CA 1
ATOM 691 C C . LEU A 1 90 ? -5.715 -9.880 5.967 1.00 97.56 90 LEU A C 1
ATOM 693 O O . LEU A 1 90 ? -6.179 -9.862 4.831 1.00 97.56 90 LEU A O 1
ATOM 697 N N . ALA A 1 91 ? -6.221 -10.660 6.916 1.00 98.12 91 ALA A N 1
ATOM 698 C CA . ALA A 1 91 ? -7.329 -11.579 6.680 1.00 98.12 91 ALA A CA 1
ATOM 699 C C . ALA A 1 91 ? -8.497 -11.305 7.635 1.00 98.12 91 ALA A C 1
ATOM 701 O O . ALA A 1 91 ? -8.310 -11.194 8.847 1.00 98.12 91 ALA A O 1
ATOM 702 N N . ASP A 1 92 ? -9.715 -11.230 7.103 1.00 98.69 92 ASP A N 1
ATOM 703 C CA . ASP A 1 92 ? -10.942 -11.024 7.881 1.00 98.69 92 ASP A CA 1
ATOM 704 C C . ASP A 1 92 ? -10.875 -9.775 8.787 1.00 98.69 92 ASP A C 1
ATOM 706 O O . ASP A 1 92 ? -11.291 -9.803 9.947 1.00 98.69 92 ASP A O 1
ATOM 710 N N . VAL A 1 93 ? -10.298 -8.681 8.279 1.00 98.69 93 VAL A N 1
ATOM 711 C CA . VAL A 1 93 ? -10.141 -7.420 9.020 1.00 98.69 93 VAL A CA 1
ATOM 712 C C . VAL A 1 93 ? -11.286 -6.471 8.687 1.00 98.69 93 VAL A C 1
ATOM 714 O O . VAL A 1 93 ? -11.577 -6.207 7.521 1.00 98.69 93 VAL A O 1
ATOM 717 N N . THR A 1 94 ? -11.928 -5.927 9.719 1.00 98.81 94 THR A N 1
ATOM 718 C CA . THR A 1 94 ? -12.963 -4.900 9.568 1.00 98.81 94 THR A CA 1
ATOM 719 C C . THR A 1 94 ? -12.410 -3.538 9.954 1.00 98.81 94 THR A C 1
ATOM 721 O O . THR A 1 94 ? -12.068 -3.317 11.113 1.00 98.81 94 THR A O 1
ATOM 724 N N . PHE A 1 95 ? -12.371 -2.610 9.004 1.00 98.75 95 PHE A N 1
ATOM 725 C CA . PHE A 1 95 ? -12.091 -1.202 9.256 1.00 98.75 95 PHE A CA 1
ATOM 726 C C . PHE A 1 95 ? -13.411 -0.433 9.379 1.00 98.75 95 PHE A C 1
ATOM 728 O O . PHE A 1 95 ? -14.342 -0.660 8.600 1.00 98.75 95 PHE A O 1
ATOM 735 N N . ARG A 1 96 ? -13.511 0.476 10.353 1.00 98.38 96 ARG A N 1
ATOM 736 C CA . ARG A 1 96 ? -14.750 1.196 10.675 1.00 98.38 96 ARG A CA 1
ATOM 737 C C . ARG A 1 96 ? -14.517 2.681 10.899 1.00 98.38 96 ARG A C 1
ATOM 739 O O . ARG A 1 96 ? -13.537 3.051 11.542 1.00 98.38 96 ARG A O 1
ATOM 746 N N . ASN A 1 97 ? -15.462 3.499 10.443 1.00 97.88 97 ASN A N 1
ATOM 747 C CA . ASN A 1 97 ? -15.577 4.919 10.792 1.00 97.88 97 ASN A CA 1
ATOM 748 C C . ASN A 1 97 ? -14.335 5.757 10.441 1.00 97.88 97 ASN A C 1
ATOM 750 O O . ASN A 1 97 ? -13.932 6.609 11.221 1.00 97.88 97 ASN A O 1
ATOM 754 N N . PHE A 1 98 ? -13.706 5.485 9.295 1.00 98.12 98 PHE A N 1
ATOM 755 C CA . PHE A 1 98 ? -12.638 6.314 8.716 1.00 98.12 98 PHE A CA 1
ATOM 756 C C . PHE A 1 98 ? -13.267 7.409 7.841 1.00 98.12 98 PHE A C 1
ATOM 758 O O . PHE A 1 98 ? -13.139 7.393 6.617 1.00 98.12 98 PHE A O 1
ATOM 765 N N . ASP A 1 99 ? -14.052 8.292 8.452 1.00 95.94 99 ASP A N 1
ATOM 766 C CA . ASP A 1 99 ? -14.926 9.260 7.782 1.00 95.94 99 ASP A CA 1
ATOM 767 C C . ASP A 1 99 ? -14.484 10.724 7.945 1.00 95.94 99 ASP A C 1
ATOM 769 O O . ASP A 1 99 ? -15.105 11.624 7.371 1.00 95.94 99 ASP A O 1
ATOM 773 N N . ARG A 1 100 ? -13.382 10.985 8.661 1.00 95.75 100 ARG A N 1
ATOM 774 C CA . ARG A 1 100 ? -12.825 12.331 8.840 1.00 95.75 100 ARG A CA 1
ATOM 775 C C . ARG A 1 100 ? -11.760 12.664 7.800 1.00 95.75 100 ARG A C 1
ATOM 777 O O . ARG A 1 100 ? -11.192 11.814 7.112 1.00 95.75 100 ARG A O 1
ATOM 784 N N . SER A 1 101 ? -11.461 13.957 7.689 1.00 94.56 101 SER A N 1
ATOM 785 C CA . SER A 1 101 ? -10.349 14.418 6.858 1.00 94.56 101 SER A CA 1
ATOM 786 C C . SER A 1 101 ? -9.022 13.870 7.387 1.00 94.56 101 SER A C 1
ATOM 788 O O . SER A 1 101 ? -8.718 13.998 8.570 1.00 94.56 101 SER A O 1
ATOM 790 N N . GLY A 1 102 ? -8.231 13.275 6.497 1.00 94.00 102 GLY A N 1
ATOM 791 C CA . GLY A 1 102 ? -6.940 12.668 6.827 1.00 94.00 102 GLY A CA 1
ATOM 792 C C . GLY A 1 102 ? -7.013 11.185 7.189 1.00 94.00 102 GLY A C 1
ATOM 793 O O . GLY A 1 102 ? -5.973 10.532 7.157 1.00 94.00 102 GLY A O 1
ATOM 794 N N . ASP A 1 103 ? -8.210 10.646 7.444 1.00 98.06 103 ASP A N 1
ATOM 795 C CA . ASP A 1 103 ? -8.386 9.223 7.721 1.00 98.06 103 ASP A CA 1
ATOM 796 C C . ASP A 1 103 ? -7.979 8.359 6.520 1.00 98.06 103 ASP A C 1
ATOM 798 O O . ASP A 1 103 ? -8.155 8.752 5.359 1.00 98.06 103 ASP A O 1
ATOM 802 N N . VAL A 1 104 ? -7.446 7.170 6.803 1.00 98.12 104 VAL A N 1
ATOM 803 C CA . VAL A 1 104 ? -7.225 6.107 5.820 1.00 98.12 104 VAL A CA 1
ATOM 804 C C . VAL A 1 104 ? -7.180 4.729 6.488 1.00 98.12 104 VAL A C 1
ATOM 806 O O . VAL A 1 104 ? -6.493 4.530 7.486 1.00 98.12 104 VAL A O 1
ATOM 809 N N . ALA A 1 105 ? -7.887 3.746 5.934 1.00 98.06 105 ALA A N 1
ATOM 810 C CA . ALA A 1 105 ? -7.890 2.387 6.467 1.00 98.06 105 ALA A CA 1
ATOM 811 C C . ALA A 1 105 ? -6.559 1.667 6.208 1.00 98.06 105 ALA A C 1
ATOM 813 O O . ALA A 1 105 ? -5.976 1.123 7.141 1.00 98.06 105 ALA A O 1
ATOM 814 N N . ILE A 1 106 ? -6.056 1.679 4.973 1.00 97.31 106 ILE A N 1
ATOM 815 C CA . ILE A 1 106 ? -4.774 1.071 4.602 1.00 97.31 106 ILE A CA 1
ATOM 816 C C . ILE A 1 106 ? -3.966 2.073 3.783 1.00 97.31 106 ILE A C 1
ATOM 818 O O . ILE A 1 106 ? -4.461 2.642 2.815 1.00 97.31 106 ILE A O 1
ATOM 822 N N . MET A 1 107 ? -2.708 2.276 4.139 1.00 94.88 107 MET A N 1
ATOM 823 C CA . MET A 1 107 ? -1.779 3.082 3.352 1.00 94.88 107 MET A CA 1
ATOM 824 C C . MET A 1 107 ? -0.468 2.338 3.172 1.00 94.88 107 MET A C 1
ATOM 826 O O . MET A 1 107 ? -0.063 1.586 4.060 1.00 94.88 107 MET A O 1
ATOM 830 N N . ASP A 1 108 ? 0.207 2.562 2.054 1.00 90.06 108 ASP A N 1
ATOM 831 C CA . ASP A 1 108 ? 1.611 2.192 1.953 1.00 90.06 108 ASP A CA 1
ATOM 832 C C . ASP A 1 108 ? 2.522 3.318 2.446 1.00 90.06 108 ASP A C 1
ATOM 834 O O . ASP A 1 108 ? 2.128 4.471 2.628 1.00 90.06 108 ASP A O 1
ATOM 838 N N . MET A 1 109 ? 3.752 2.940 2.754 1.00 85.69 109 MET A N 1
ATOM 839 C CA . MET A 1 109 ? 4.827 3.825 3.142 1.00 85.69 109 MET A CA 1
ATOM 840 C C . MET A 1 109 ? 5.927 3.647 2.113 1.00 85.69 109 MET A C 1
ATOM 842 O O . MET A 1 109 ? 6.800 2.806 2.298 1.00 85.69 109 MET A O 1
ATOM 846 N N . THR A 1 110 ? 5.899 4.433 1.040 1.00 83.38 110 THR A N 1
ATOM 847 C CA . THR A 1 110 ? 6.970 4.412 0.042 1.00 83.38 110 THR A CA 1
ATOM 848 C C . THR A 1 110 ? 7.946 5.544 0.339 1.00 83.38 110 THR A C 1
ATOM 850 O O . THR A 1 110 ? 7.695 6.716 0.106 1.00 83.38 110 THR A O 1
ATOM 853 N N . HIS A 1 111 ? 9.046 5.238 1.017 1.00 84.44 111 HIS A N 1
ATOM 854 C CA . HIS A 1 111 ? 9.967 6.239 1.548 1.00 84.44 111 HIS A CA 1
ATOM 855 C C . HIS A 1 111 ? 11.372 6.147 0.968 1.00 84.44 111 HIS A C 1
ATOM 857 O O . HIS A 1 111 ? 12.176 7.024 1.268 1.00 84.44 111 HIS A O 1
ATOM 863 N N . SER A 1 112 ? 11.710 5.122 0.193 1.00 83.44 112 SER A N 1
ATOM 864 C CA . SER A 1 112 ? 13.099 4.846 -0.163 1.00 83.44 112 SER A CA 1
ATOM 865 C C . SER A 1 112 ? 13.339 4.585 -1.647 1.00 83.44 112 SER A C 1
ATOM 867 O O . SER A 1 112 ? 12.544 3.952 -2.332 1.00 83.44 112 SER A O 1
ATOM 869 N N . ASN A 1 113 ? 14.511 5.006 -2.126 1.00 83.38 113 ASN A N 1
ATOM 870 C CA . ASN A 1 113 ? 15.075 4.494 -3.378 1.00 83.38 113 ASN A CA 1
ATOM 871 C C . ASN A 1 113 ? 15.777 3.141 -3.177 1.00 83.38 113 ASN A C 1
ATOM 873 O O . ASN A 1 113 ? 15.838 2.331 -4.097 1.00 83.38 113 ASN A O 1
ATOM 877 N N . ILE A 1 114 ? 16.294 2.896 -1.967 1.00 79.81 114 ILE A N 1
ATOM 878 C CA . ILE A 1 114 ? 17.100 1.715 -1.624 1.00 79.81 114 ILE A CA 1
ATOM 879 C C . ILE A 1 114 ? 16.211 0.545 -1.197 1.00 79.81 114 ILE A C 1
ATOM 881 O O . ILE A 1 114 ? 16.457 -0.608 -1.558 1.00 79.81 114 ILE A O 1
ATOM 885 N N . PHE A 1 115 ? 15.199 0.829 -0.381 1.00 82.44 115 PHE A N 1
ATOM 886 C CA . PHE A 1 115 ? 14.221 -0.160 0.036 1.00 82.44 115 PHE A CA 1
ATOM 887 C C . PHE A 1 115 ? 13.048 -0.151 -0.920 1.00 82.44 115 PHE A C 1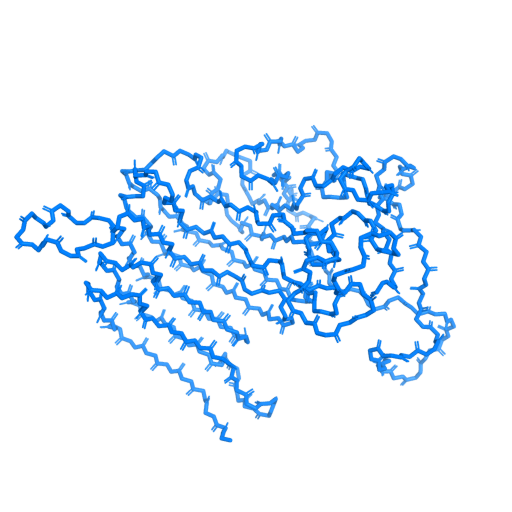
ATOM 889 O O . PHE A 1 115 ? 12.610 0.889 -1.393 1.00 82.44 115 PHE A O 1
ATOM 896 N N . LYS A 1 116 ? 12.613 -1.355 -1.252 1.00 81.44 116 LYS A N 1
ATOM 897 C CA . LYS A 1 116 ? 11.618 -1.646 -2.264 1.00 81.44 116 LYS A CA 1
ATOM 898 C C . LYS A 1 116 ? 10.702 -2.731 -1.702 1.00 81.44 116 LYS A C 1
ATOM 900 O O . LYS A 1 116 ? 11.221 -3.654 -1.056 1.00 81.44 116 LYS A O 1
ATOM 905 N N . PRO A 1 117 ? 9.384 -2.668 -1.949 1.00 76.31 117 PRO A N 1
ATOM 906 C CA . PRO A 1 117 ? 8.504 -3.808 -1.738 1.00 76.31 117 PRO A CA 1
ATOM 907 C C . PRO A 1 117 ? 9.048 -5.025 -2.506 1.00 76.31 117 PRO A C 1
ATOM 909 O O . PRO A 1 117 ? 8.966 -5.094 -3.727 1.00 76.31 117 PRO A O 1
ATOM 912 N N . GLN A 1 118 ? 9.699 -5.951 -1.796 1.00 68.50 118 GLN A N 1
ATOM 913 C CA . GLN A 1 118 ? 10.277 -7.182 -2.366 1.00 68.50 118 GLN A CA 1
ATOM 914 C C . GLN A 1 118 ? 9.430 -8.422 -2.047 1.00 68.50 118 GLN A C 1
ATOM 916 O O . GLN A 1 118 ? 9.625 -9.471 -2.664 1.00 68.50 118 GLN A O 1
ATOM 921 N N . GLY A 1 119 ? 8.470 -8.287 -1.129 1.00 67.06 119 GLY A N 1
ATOM 922 C CA . GLY A 1 119 ? 7.448 -9.281 -0.832 1.00 67.06 119 GLY A CA 1
ATOM 923 C C . GLY A 1 119 ? 6.053 -8.803 -1.232 1.00 67.06 119 GLY A C 1
ATOM 924 O O . GLY A 1 119 ? 5.894 -7.857 -2.001 1.00 67.06 119 GLY A O 1
ATOM 925 N N . MET A 1 120 ? 5.038 -9.508 -0.744 1.00 76.06 120 MET A N 1
ATOM 926 C CA . MET A 1 120 ? 3.648 -9.317 -1.143 1.00 76.06 120 MET A CA 1
ATOM 927 C C . MET A 1 120 ? 2.828 -8.807 0.036 1.00 76.06 120 MET A C 1
ATOM 929 O O . MET A 1 120 ? 2.810 -9.429 1.101 1.00 76.06 120 MET A O 1
ATOM 933 N N . PHE A 1 121 ? 2.087 -7.725 -0.188 1.00 89.81 121 PHE A N 1
ATOM 934 C CA . PHE A 1 121 ? 0.947 -7.381 0.650 1.00 89.81 121 PHE A CA 1
ATOM 935 C C . PHE A 1 121 ? -0.261 -8.139 0.143 1.00 89.81 121 PHE A C 1
ATOM 937 O O . PHE A 1 121 ? -0.636 -7.995 -1.016 1.00 89.81 121 PHE A O 1
ATOM 944 N N . ASN A 1 122 ? -0.847 -8.982 0.983 1.00 93.62 122 ASN A N 1
ATOM 945 C CA . ASN A 1 122 ? -2.001 -9.781 0.609 1.00 93.62 122 ASN A CA 1
ATOM 946 C C . ASN A 1 122 ? -3.158 -9.497 1.558 1.00 93.62 122 ASN A C 1
ATOM 948 O O . ASN A 1 122 ? -2.981 -9.393 2.771 1.00 93.62 122 ASN A O 1
ATOM 952 N N . SER A 1 123 ? -4.352 -9.374 1.003 1.00 95.88 123 SER A N 1
ATOM 953 C CA . SER A 1 123 ? -5.567 -9.148 1.760 1.00 95.88 123 SER A CA 1
ATOM 954 C C . SER A 1 123 ? -6.664 -10.126 1.366 1.00 95.88 123 SER A C 1
ATOM 956 O O . SER A 1 123 ? -6.732 -10.593 0.228 1.00 95.88 123 SER A O 1
ATOM 958 N N . LYS A 1 124 ? -7.511 -10.474 2.334 1.00 97.06 124 LYS A N 1
ATOM 959 C CA . LYS A 1 124 ? -8.688 -11.320 2.142 1.00 97.06 124 LYS A CA 1
ATOM 960 C C . LYS A 1 124 ? -9.766 -10.963 3.154 1.00 97.06 124 LYS A C 1
ATOM 962 O O . LYS A 1 124 ? -9.451 -10.699 4.312 1.00 97.06 124 LYS A O 1
ATOM 967 N N . GLY A 1 125 ? -11.034 -11.018 2.764 1.00 97.94 125 GLY A N 1
ATOM 968 C CA . GLY A 1 125 ? -12.155 -10.823 3.681 1.00 97.94 125 GLY A CA 1
ATOM 969 C C . GLY A 1 125 ? -12.175 -9.449 4.357 1.00 97.94 125 GLY A C 1
ATOM 970 O O . GLY A 1 125 ? -12.658 -9.338 5.485 1.00 97.94 125 GLY A O 1
ATOM 971 N N . LEU A 1 126 ? -11.640 -8.411 3.707 1.00 98.12 126 LEU A N 1
ATOM 972 C CA . LEU A 1 126 ? -11.677 -7.054 4.238 1.00 98.12 126 LEU A CA 1
ATOM 973 C C . LEU A 1 126 ? -13.107 -6.515 4.245 1.00 98.12 126 LEU A C 1
ATOM 975 O O . LEU A 1 126 ? -13.888 -6.728 3.316 1.00 98.12 126 LEU A O 1
ATOM 979 N N . ARG A 1 127 ? -13.450 -5.781 5.301 1.00 98.19 127 ARG A N 1
ATOM 980 C CA . ARG A 1 127 ? -14.741 -5.103 5.437 1.00 98.19 127 ARG A CA 1
ATOM 981 C C . ARG A 1 127 ? -14.513 -3.642 5.777 1.00 98.19 127 ARG A C 1
ATOM 983 O O . ARG A 1 127 ? -13.658 -3.322 6.597 1.00 98.19 127 ARG A O 1
ATOM 990 N N . PHE A 1 128 ? -15.305 -2.771 5.164 1.00 98.12 128 PHE A N 1
ATOM 991 C CA . PHE A 1 128 ? -15.264 -1.330 5.395 1.00 98.12 128 PHE A CA 1
ATOM 992 C C . PHE A 1 128 ? -16.665 -0.861 5.766 1.00 98.12 128 PHE A C 1
ATOM 994 O O . PHE A 1 128 ? -17.583 -0.944 4.949 1.00 98.12 128 PHE A O 1
ATOM 1001 N N . GLU A 1 129 ? -16.833 -0.395 6.999 1.00 97.81 129 GLU A N 1
ATOM 1002 C CA . GLU A 1 129 ? -18.130 -0.005 7.557 1.00 97.81 129 GLU A CA 1
ATOM 1003 C C . GLU A 1 129 ? -18.092 1.472 7.961 1.00 97.81 129 GLU A C 1
ATOM 1005 O O . GLU A 1 129 ? -17.124 1.932 8.563 1.00 97.81 129 GLU A O 1
ATOM 1010 N N . GLY A 1 130 ? -19.131 2.238 7.616 1.00 95.56 130 GLY A N 1
ATOM 1011 C CA . GLY A 1 130 ? -19.214 3.649 8.011 1.00 95.56 130 GLY A CA 1
ATOM 1012 C C . GLY A 1 130 ? -18.063 4.518 7.490 1.00 95.56 130 GLY A C 1
ATOM 1013 O O . GLY A 1 130 ? -17.639 5.432 8.181 1.00 95.56 130 GLY A O 1
ATOM 1014 N N . MET A 1 131 ? -17.517 4.226 6.305 1.00 95.69 131 MET A N 1
ATOM 1015 C CA . MET A 1 131 ? -16.472 5.050 5.689 1.00 95.69 131 MET A CA 1
ATOM 1016 C C . MET A 1 131 ? -16.670 5.191 4.178 1.00 95.69 131 MET A C 1
ATOM 1018 O O . MET A 1 131 ? -17.187 4.263 3.540 1.00 95.69 131 MET A O 1
ATOM 1022 N N . PRO A 1 132 ? -16.233 6.311 3.585 1.00 95.88 132 PRO A N 1
ATOM 1023 C CA . PRO A 1 132 ? -16.314 6.508 2.151 1.00 95.88 132 PRO A CA 1
ATOM 1024 C C . PRO A 1 132 ? -15.203 5.743 1.409 1.00 95.88 132 PRO A C 1
ATOM 1026 O O . PRO A 1 132 ? -14.190 5.332 1.984 1.00 95.88 132 PRO A O 1
ATOM 1029 N N . ARG A 1 133 ? -15.416 5.483 0.113 1.00 95.38 133 ARG A N 1
ATOM 1030 C CA . ARG A 1 133 ? -14.563 4.585 -0.689 1.00 95.38 133 ARG A CA 1
ATOM 1031 C C . ARG A 1 133 ? -13.130 5.105 -0.781 1.00 95.38 133 ARG A C 1
ATOM 1033 O O . ARG A 1 133 ? -12.194 4.326 -0.646 1.00 95.38 133 ARG A O 1
ATOM 1040 N N . GLU A 1 134 ? -12.962 6.403 -0.970 1.00 96.25 134 GLU A N 1
ATOM 1041 C CA . GLU A 1 134 ? -11.688 7.115 -1.082 1.00 96.25 134 GLU A CA 1
ATOM 1042 C C . GLU A 1 134 ? -10.800 7.009 0.169 1.00 96.25 134 GLU A C 1
ATOM 1044 O O . GLU A 1 134 ? -9.616 7.301 0.095 1.00 96.25 134 GLU A O 1
ATOM 1049 N N . ARG A 1 135 ? -11.336 6.552 1.310 1.00 97.19 135 ARG A N 1
ATOM 1050 C CA . ARG A 1 135 ? -10.583 6.381 2.565 1.00 97.19 135 ARG A CA 1
ATOM 1051 C C . ARG A 1 135 ? -10.072 4.959 2.778 1.00 97.19 135 ARG A C 1
ATOM 1053 O O . ARG A 1 135 ? -9.413 4.696 3.777 1.00 97.19 135 ARG A O 1
ATOM 1060 N N . ARG A 1 136 ? -10.367 4.018 1.876 1.00 97.06 136 ARG A N 1
ATOM 1061 C CA . ARG A 1 136 ? -9.940 2.617 2.036 1.00 97.06 136 ARG A CA 1
ATOM 1062 C C . ARG A 1 136 ? -8.441 2.438 1.836 1.00 97.06 136 ARG A C 1
ATOM 1064 O O . ARG A 1 136 ? -7.807 1.750 2.630 1.00 97.06 136 ARG A O 1
ATOM 1071 N N . PHE A 1 137 ? -7.908 3.062 0.792 1.00 97.19 137 PHE A N 1
ATOM 1072 C CA . PHE A 1 137 ? -6.517 2.943 0.380 1.00 97.19 137 PHE A CA 1
ATOM 1073 C C . PHE A 1 137 ? -5.912 4.320 0.143 1.00 97.19 137 PHE A C 1
ATOM 1075 O O . PHE A 1 137 ? -6.610 5.234 -0.294 1.00 97.19 137 PHE A O 1
ATOM 1082 N N . ARG A 1 138 ? -4.613 4.448 0.405 1.00 96.44 138 ARG A N 1
ATOM 1083 C CA . ARG A 1 138 ? -3.807 5.600 0.004 1.00 96.44 138 ARG A CA 1
ATOM 1084 C C . ARG A 1 138 ? -2.406 5.136 -0.362 1.00 96.44 138 ARG A C 1
ATOM 1086 O O . ARG A 1 138 ? -1.677 4.673 0.514 1.00 96.44 138 ARG A O 1
ATOM 1093 N N . HIS A 1 139 ? -2.044 5.313 -1.621 1.00 94.88 139 HIS A N 1
ATOM 1094 C CA . HIS A 1 139 ? -0.663 5.318 -2.051 1.00 94.88 139 HIS A CA 1
ATOM 1095 C C . HIS A 1 139 ? -0.003 6.618 -1.583 1.00 94.88 139 HIS A C 1
ATOM 1097 O O . HIS A 1 139 ? -0.537 7.717 -1.770 1.00 94.88 139 HIS A O 1
ATOM 1103 N N . VAL A 1 140 ? 1.138 6.507 -0.916 1.00 91.62 140 VAL A N 1
ATOM 1104 C CA . VAL A 1 140 ? 1.967 7.653 -0.559 1.00 91.62 140 VAL A CA 1
ATOM 1105 C C . VAL A 1 140 ? 2.998 7.829 -1.655 1.00 91.62 140 VAL A C 1
ATOM 1107 O O . VAL A 1 140 ? 4.028 7.163 -1.633 1.00 91.62 140 VAL A O 1
ATOM 1110 N N . HIS A 1 141 ? 2.736 8.755 -2.575 1.00 88.62 141 HIS A N 1
ATOM 1111 C CA . HIS A 1 141 ? 3.722 9.165 -3.569 1.00 88.62 141 HIS A CA 1
ATOM 1112 C C . HIS A 1 141 ? 4.877 9.880 -2.874 1.00 88.62 141 HIS A C 1
ATOM 1114 O O . HIS A 1 141 ? 4.676 10.813 -2.086 1.00 88.62 141 HIS A O 1
ATOM 1120 N N . ARG A 1 142 ? 6.102 9.467 -3.186 1.00 91.06 142 ARG A N 1
ATOM 1121 C CA . ARG A 1 142 ? 7.303 10.074 -2.621 1.00 91.06 142 ARG A CA 1
ATOM 1122 C C . ARG A 1 142 ? 8.267 10.438 -3.717 1.00 91.06 142 ARG A C 1
ATOM 1124 O O . ARG A 1 142 ? 8.647 9.583 -4.501 1.00 91.06 142 ARG A O 1
ATOM 1131 N N . LEU A 1 143 ? 8.713 11.689 -3.729 1.00 93.25 143 LEU A N 1
ATOM 1132 C CA . LEU A 1 143 ? 9.782 12.115 -4.625 1.00 93.25 143 LEU A CA 1
ATOM 1133 C C . LEU A 1 143 ? 11.088 11.396 -4.269 1.00 93.25 143 LEU A C 1
ATOM 1135 O O . LEU A 1 143 ? 11.436 11.278 -3.089 1.00 93.25 143 LEU A O 1
ATOM 1139 N N . ALA A 1 144 ? 11.845 10.971 -5.279 1.00 92.44 144 ALA A N 1
ATOM 1140 C CA . ALA A 1 144 ? 13.122 10.285 -5.122 1.00 92.44 144 ALA A CA 1
ATOM 1141 C C . ALA A 1 144 ? 14.091 11.103 -4.260 1.00 92.44 144 ALA A C 1
ATOM 1143 O O . ALA A 1 144 ? 14.746 10.561 -3.366 1.00 92.44 144 ALA A O 1
ATOM 1144 N N . CYS A 1 145 ? 14.120 12.425 -4.440 1.00 92.50 145 CYS A N 1
ATOM 1145 C CA . CYS A 1 145 ? 14.959 13.305 -3.635 1.00 92.50 145 CYS A CA 1
ATOM 1146 C C . CYS A 1 145 ? 14.489 13.517 -2.186 1.00 92.50 145 CYS A C 1
ATOM 1148 O O . CYS A 1 145 ? 15.266 13.952 -1.329 1.00 92.50 145 CYS A O 1
ATOM 1150 N N . GLU A 1 146 ? 13.239 13.177 -1.875 1.00 92.81 146 GLU A N 1
ATOM 1151 C CA . GLU A 1 146 ? 12.682 13.221 -0.522 1.00 92.81 146 GLU A CA 1
ATOM 1152 C C . GLU A 1 146 ? 12.793 11.890 0.233 1.00 92.81 146 GLU A C 1
ATOM 1154 O O . GLU A 1 146 ? 12.365 11.808 1.392 1.00 92.81 146 GLU A O 1
ATOM 1159 N N . THR A 1 147 ? 13.401 10.873 -0.388 1.00 89.88 147 THR A N 1
ATOM 1160 C CA . THR A 1 147 ? 13.783 9.589 0.226 1.00 89.88 147 THR A CA 1
ATOM 1161 C C . THR A 1 147 ? 14.171 9.744 1.691 1.00 89.88 147 THR A C 1
ATOM 1163 O O . THR A 1 147 ? 14.890 10.666 2.063 1.00 89.88 147 THR A O 1
ATOM 1166 N N . TYR A 1 148 ? 13.681 8.894 2.585 1.00 86.88 148 TYR A N 1
ATOM 1167 C CA . TYR A 1 148 ? 13.972 8.984 4.014 1.00 86.88 148 TYR A CA 1
ATOM 1168 C C . TYR A 1 148 ? 15.439 8.647 4.314 1.00 86.88 148 TYR A C 1
ATOM 1170 O O . TYR A 1 148 ? 16.036 9.246 5.212 1.00 86.88 148 TYR A O 1
ATOM 1178 N N . HIS A 1 149 ? 16.023 7.744 3.527 1.00 85.19 149 HIS A N 1
ATOM 1179 C CA . HIS A 1 149 ? 17.348 7.183 3.751 1.00 85.19 149 HIS A CA 1
ATOM 1180 C C . HIS A 1 149 ? 18.461 8.076 3.202 1.00 85.19 149 HIS A C 1
ATOM 1182 O O . HIS A 1 149 ? 18.243 8.922 2.340 1.00 85.19 149 HIS A O 1
ATOM 1188 N N . GLN A 1 150 ? 19.665 7.906 3.746 1.00 86.81 150 GLN A N 1
ATOM 1189 C CA . GLN A 1 150 ? 20.855 8.591 3.248 1.00 86.81 150 GLN A CA 1
ATOM 1190 C C . GLN A 1 150 ? 21.346 7.857 1.998 1.00 86.81 150 GLN A C 1
ATOM 1192 O O . GLN A 1 150 ? 22.090 6.885 2.097 1.00 86.81 150 GLN A O 1
ATOM 1197 N N . ASP A 1 151 ? 20.871 8.304 0.842 1.00 86.19 151 ASP A N 1
ATOM 1198 C CA . ASP A 1 151 ? 21.289 7.851 -0.482 1.00 86.19 151 ASP A CA 1
ATOM 1199 C C . ASP A 1 151 ? 21.755 9.049 -1.329 1.00 86.19 151 ASP A C 1
ATOM 1201 O O . ASP A 1 151 ? 21.768 10.192 -0.864 1.00 86.19 151 ASP A O 1
ATOM 1205 N N . THR A 1 152 ? 22.164 8.799 -2.572 1.00 88.19 152 THR A N 1
ATOM 1206 C CA . THR A 1 152 ? 22.636 9.844 -3.496 1.00 88.19 152 THR A CA 1
ATOM 1207 C C . THR A 1 152 ? 21.552 10.842 -3.908 1.00 88.19 152 THR A C 1
ATOM 1209 O O . THR A 1 152 ? 21.880 11.937 -4.362 1.00 88.19 152 THR A O 1
ATOM 1212 N N . CYS A 1 153 ? 20.279 10.480 -3.750 1.00 90.75 153 CYS A N 1
ATOM 1213 C CA . CYS A 1 153 ? 19.133 11.295 -4.127 1.00 90.75 153 CYS A CA 1
ATOM 1214 C C . CYS A 1 153 ? 18.696 12.239 -3.009 1.00 90.75 153 CYS A C 1
ATOM 1216 O O . CYS A 1 153 ? 18.119 13.287 -3.294 1.00 90.75 153 CYS A O 1
ATOM 1218 N N . LYS A 1 154 ? 18.963 11.914 -1.737 1.00 93.19 154 LYS A N 1
ATOM 1219 C CA . LYS A 1 154 ? 18.525 12.714 -0.584 1.00 93.19 154 LYS A CA 1
ATOM 1220 C C . LYS A 1 154 ? 18.861 14.203 -0.756 1.00 93.19 154 LYS A C 1
ATOM 1222 O O . LYS A 1 154 ? 20.022 14.598 -0.717 1.00 93.19 154 LYS A O 1
ATOM 1227 N N . ARG A 1 155 ? 17.819 15.042 -0.848 1.00 93.56 155 ARG A N 1
ATOM 1228 C CA . ARG A 1 155 ? 17.883 16.506 -1.060 1.00 93.56 155 ARG A CA 1
ATOM 1229 C C . ARG A 1 155 ? 18.538 16.938 -2.381 1.00 93.56 155 ARG A C 1
ATOM 1231 O O . ARG A 1 155 ? 18.983 18.077 -2.484 1.00 93.56 155 ARG A O 1
ATOM 1238 N N . ASN A 1 156 ? 18.581 16.061 -3.377 1.00 93.56 156 ASN A N 1
ATOM 1239 C CA . ASN A 1 156 ? 19.151 16.325 -4.692 1.00 93.56 156 ASN A CA 1
ATOM 1240 C C . ASN A 1 156 ? 18.141 15.977 -5.799 1.00 93.56 156 ASN A C 1
ATOM 1242 O O . ASN A 1 156 ? 18.230 14.931 -6.439 1.00 93.56 156 ASN A O 1
ATOM 1246 N N . CYS A 1 157 ? 17.148 16.849 -5.988 1.00 92.75 157 CYS A N 1
ATOM 1247 C CA . CYS A 1 157 ? 16.077 16.642 -6.970 1.00 92.75 157 CYS A CA 1
ATOM 1248 C C . CYS A 1 157 ? 16.547 16.804 -8.419 1.00 92.75 157 CYS A C 1
ATOM 1250 O O . CYS A 1 157 ? 15.910 16.263 -9.312 1.00 92.75 157 CYS A O 1
ATOM 1252 N N . ASP A 1 158 ? 17.678 17.476 -8.643 1.00 91.81 158 ASP A N 1
ATOM 1253 C CA . ASP A 1 158 ? 18.272 17.598 -9.976 1.00 91.81 158 ASP A CA 1
ATOM 1254 C C . ASP A 1 158 ? 18.919 16.280 -10.424 1.00 91.81 158 ASP A C 1
ATOM 1256 O O . ASP A 1 158 ? 18.859 15.922 -11.596 1.00 91.81 158 ASP A O 1
ATOM 1260 N N . ALA A 1 159 ? 19.545 15.545 -9.495 1.00 88.56 159 ALA A N 1
ATOM 1261 C CA . ALA A 1 159 ? 20.166 14.255 -9.802 1.00 88.56 159 ALA A CA 1
ATOM 1262 C C . ALA A 1 159 ? 19.171 13.090 -9.793 1.00 88.56 159 ALA A C 1
ATOM 1264 O O . ALA A 1 159 ? 19.399 12.094 -10.476 1.00 88.56 159 ALA A O 1
ATOM 1265 N N . CYS A 1 160 ? 18.107 13.200 -8.997 1.00 89.62 160 CYS A N 1
ATOM 1266 C CA . CYS A 1 160 ? 17.058 12.194 -8.895 1.00 89.62 160 CYS A CA 1
ATOM 1267 C C . CYS A 1 160 ? 15.678 12.858 -8.988 1.00 89.62 160 CYS A C 1
ATOM 1269 O O . CYS A 1 160 ? 15.006 13.022 -7.958 1.00 89.62 160 CYS A O 1
ATOM 1271 N N . PRO A 1 161 ? 15.276 13.281 -10.195 1.00 91.19 161 PRO A N 1
ATOM 1272 C CA . PRO A 1 161 ? 13.912 13.715 -10.450 1.00 91.19 161 PRO A CA 1
ATOM 1273 C C . PRO A 1 161 ? 12.933 12.531 -10.337 1.00 91.19 161 PRO A C 1
ATOM 1275 O O . PRO A 1 161 ? 13.324 11.364 -10.351 1.00 91.19 161 PRO A O 1
ATOM 1278 N N . GLY A 1 162 ? 11.647 12.847 -10.205 1.00 93.06 162 GLY A N 1
ATOM 1279 C CA . GLY A 1 162 ? 10.562 11.866 -10.165 1.00 93.06 162 GLY A CA 1
ATOM 1280 C C . GLY A 1 162 ? 10.339 11.180 -8.808 1.00 93.06 162 GLY A C 1
ATOM 1281 O O . GLY A 1 162 ? 10.843 11.635 -7.778 1.00 93.06 162 GLY A O 1
ATOM 1282 N N . THR A 1 163 ? 9.537 10.108 -8.787 1.00 93.12 163 THR A N 1
ATOM 1283 C CA . THR A 1 163 ? 9.185 9.337 -7.578 1.00 93.12 163 THR A CA 1
ATOM 1284 C C . THR A 1 163 ? 10.219 8.275 -7.196 1.00 93.12 163 THR A C 1
ATOM 1286 O O . THR A 1 163 ? 11.039 7.851 -8.010 1.00 93.12 163 THR A O 1
ATOM 1289 N N . THR A 1 164 ? 10.204 7.829 -5.937 1.00 90.94 164 THR A N 1
ATOM 1290 C CA . THR A 1 164 ? 11.103 6.779 -5.451 1.00 90.94 164 THR A CA 1
ATOM 1291 C C . THR A 1 164 ? 10.826 5.444 -6.130 1.00 90.94 164 THR A C 1
ATOM 1293 O O . THR A 1 164 ? 9.692 5.109 -6.478 1.00 90.94 164 THR A O 1
ATOM 1296 N N . GLY A 1 165 ? 11.860 4.604 -6.211 1.00 88.56 165 GLY A N 1
ATOM 1297 C CA . GLY A 1 165 ? 11.704 3.233 -6.690 1.00 88.56 165 GLY A CA 1
ATOM 1298 C C . GLY A 1 165 ? 10.706 2.403 -5.871 1.00 88.56 165 GLY A C 1
ATOM 1299 O O . GLY A 1 165 ? 10.090 1.505 -6.436 1.00 88.56 165 GLY A O 1
ATOM 1300 N N . SER A 1 166 ? 10.518 2.683 -4.571 1.00 89.19 166 SER A N 1
ATOM 1301 C CA . SER A 1 166 ? 9.466 2.029 -3.782 1.00 89.19 166 SER A CA 1
ATOM 1302 C C . SER A 1 166 ? 8.055 2.461 -4.160 1.00 89.19 166 SER A C 1
ATOM 1304 O O . SER A 1 166 ? 7.175 1.604 -4.146 1.00 89.19 166 SER A O 1
ATOM 1306 N N . SER A 1 167 ? 7.853 3.737 -4.514 1.00 91.00 167 SER A N 1
ATOM 1307 C CA . SER A 1 167 ? 6.564 4.277 -4.969 1.00 91.00 167 SER A CA 1
ATOM 1308 C C . SER A 1 167 ? 6.109 3.515 -6.211 1.00 91.00 167 SER A C 1
ATOM 1310 O O . SER A 1 167 ? 5.101 2.815 -6.189 1.00 91.00 167 SER A O 1
ATOM 1312 N N . GLN A 1 168 ? 6.989 3.483 -7.213 1.00 91.31 168 GLN A N 1
ATOM 1313 C CA . GLN A 1 168 ? 6.741 2.931 -8.548 1.00 91.31 168 GLN A CA 1
ATOM 1314 C C . GLN A 1 168 ? 6.359 1.442 -8.575 1.00 91.31 168 GLN A C 1
ATOM 1316 O O . GLN A 1 168 ? 5.723 0.964 -9.516 1.00 91.31 168 GLN A O 1
ATOM 1321 N N . ILE A 1 169 ? 6.754 0.668 -7.562 1.00 89.69 169 ILE A N 1
ATOM 1322 C CA . ILE A 1 169 ? 6.500 -0.783 -7.487 1.00 89.69 169 ILE A CA 1
ATOM 1323 C C . ILE A 1 169 ? 5.558 -1.169 -6.342 1.00 89.69 169 ILE A C 1
ATOM 1325 O O . ILE A 1 169 ? 5.379 -2.363 -6.074 1.00 89.69 169 ILE A O 1
ATOM 1329 N N . ALA A 1 170 ? 4.966 -0.191 -5.654 1.00 91.25 170 ALA A N 1
ATOM 1330 C CA . ALA A 1 170 ? 4.012 -0.465 -4.594 1.00 91.25 170 ALA A CA 1
ATOM 1331 C C . ALA A 1 170 ? 2.825 -1.253 -5.147 1.00 91.25 170 ALA A C 1
ATOM 1333 O O . ALA A 1 170 ? 2.279 -0.932 -6.203 1.00 91.25 170 A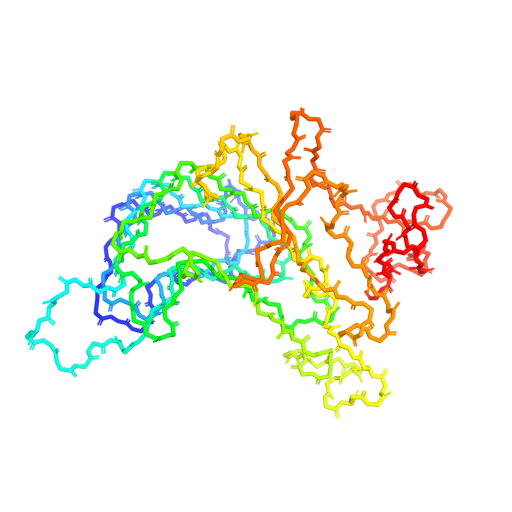LA A O 1
ATOM 1334 N N . ASN A 1 171 ? 2.457 -2.324 -4.448 1.00 92.94 171 ASN A N 1
ATOM 1335 C CA . ASN A 1 171 ? 1.365 -3.192 -4.856 1.00 92.94 171 ASN A CA 1
ATOM 1336 C C . ASN A 1 171 ? 0.710 -3.885 -3.661 1.00 92.94 171 ASN A C 1
ATOM 1338 O O . ASN A 1 171 ? 1.348 -4.130 -2.639 1.00 92.94 171 ASN A O 1
ATOM 1342 N N . ILE A 1 172 ? -0.567 -4.224 -3.814 1.00 94.00 172 ILE A N 1
ATOM 1343 C CA . ILE A 1 172 ? -1.371 -4.984 -2.859 1.00 94.00 172 ILE A CA 1
ATOM 1344 C C . ILE A 1 172 ? -2.171 -6.021 -3.645 1.00 94.00 172 ILE A C 1
ATOM 1346 O O . ILE A 1 172 ? -2.833 -5.706 -4.629 1.00 94.00 172 ILE A O 1
ATOM 1350 N N . VAL A 1 173 ? -2.161 -7.267 -3.194 1.00 95.25 173 VAL A N 1
ATOM 1351 C CA . VAL A 1 173 ? -3.006 -8.335 -3.723 1.00 95.25 173 VAL A CA 1
ATOM 1352 C C . VAL A 1 173 ? -4.273 -8.427 -2.878 1.00 95.25 173 VAL A C 1
ATOM 1354 O O . VAL A 1 173 ? -4.226 -8.729 -1.688 1.00 95.25 173 VAL A O 1
ATOM 1357 N N . ASP A 1 174 ? -5.422 -8.186 -3.495 1.00 96.38 174 ASP A N 1
ATOM 1358 C CA . ASP A 1 174 ? -6.740 -8.474 -2.932 1.00 96.38 174 ASP A CA 1
ATOM 1359 C C . ASP A 1 174 ? -7.163 -9.865 -3.405 1.00 96.38 174 ASP A C 1
ATOM 1361 O O . ASP A 1 174 ? -7.584 -10.060 -4.543 1.00 96.38 174 ASP A O 1
ATOM 1365 N N . SER A 1 175 ? -6.984 -10.874 -2.559 1.00 96.12 175 SER A N 1
ATOM 1366 C CA . SER A 1 175 ? -7.122 -12.275 -2.961 1.00 96.12 175 SER A CA 1
ATOM 1367 C C . SER A 1 175 ? -8.561 -12.719 -3.221 1.00 96.12 175 SER A C 1
ATOM 1369 O O . SER A 1 175 ? -8.755 -13.778 -3.818 1.00 96.12 175 SER A O 1
ATOM 1371 N N . ASP A 1 176 ? -9.571 -11.940 -2.833 1.00 96.31 176 ASP A N 1
ATOM 1372 C CA . ASP A 1 176 ? -10.984 -12.283 -3.037 1.00 96.31 176 ASP A CA 1
ATOM 1373 C C . ASP A 1 176 ? -11.858 -11.137 -3.572 1.00 96.31 176 ASP A C 1
ATOM 1375 O O . ASP A 1 176 ? -13.027 -11.366 -3.882 1.00 96.31 176 ASP A O 1
ATOM 1379 N N . GLY A 1 177 ? -11.310 -9.932 -3.741 1.00 96.19 177 GLY A N 1
ATOM 1380 C CA . GLY A 1 177 ? -12.052 -8.770 -4.238 1.00 96.19 177 GLY A CA 1
ATOM 1381 C C . GLY A 1 177 ? -12.754 -7.972 -3.137 1.00 96.19 177 GLY A C 1
ATOM 1382 O O . GLY A 1 177 ? -13.431 -6.979 -3.432 1.00 96.19 177 GLY A O 1
ATOM 1383 N N . SER A 1 178 ? -12.637 -8.403 -1.875 1.00 96.56 178 SER A N 1
ATOM 1384 C CA . SER A 1 178 ? -13.297 -7.769 -0.728 1.00 96.56 178 SER A CA 1
ATOM 1385 C C . SER A 1 178 ? -12.743 -6.376 -0.434 1.00 96.56 178 SER A C 1
ATOM 1387 O O . SER A 1 178 ? -13.502 -5.479 -0.056 1.00 96.56 178 SER A O 1
ATOM 1389 N N . ALA A 1 179 ? -11.449 -6.159 -0.687 1.00 94.12 179 ALA A N 1
ATOM 1390 C CA . ALA A 1 179 ? -10.797 -4.869 -0.520 1.00 94.12 179 ALA A CA 1
ATOM 1391 C C . ALA A 1 179 ? -11.446 -3.813 -1.438 1.00 94.12 179 ALA A C 1
ATOM 1393 O O . ALA A 1 179 ? -11.867 -2.723 -1.021 1.00 94.12 179 ALA A O 1
ATOM 1394 N N . LEU A 1 180 ? -11.610 -4.188 -2.706 1.00 93.69 180 LEU A N 1
ATOM 1395 C CA . LEU A 1 180 ? -12.191 -3.341 -3.744 1.00 93.69 180 LEU A CA 1
ATOM 1396 C C . LEU A 1 180 ? -13.712 -3.241 -3.665 1.00 93.69 180 LEU A C 1
ATOM 1398 O O . LEU A 1 180 ? -14.269 -2.218 -4.077 1.00 93.69 180 LEU A O 1
ATOM 1402 N N . GLY A 1 181 ? -14.388 -4.279 -3.171 1.00 90.56 181 GLY A N 1
ATOM 1403 C CA . GLY A 1 181 ? -15.846 -4.393 -3.196 1.00 90.56 181 GLY A CA 1
ATOM 1404 C C . GLY A 1 181 ? -16.415 -4.435 -4.617 1.00 90.56 181 GLY A C 1
ATOM 1405 O O . GLY A 1 181 ? -17.483 -3.879 -4.867 1.00 90.56 181 GLY A O 1
ATOM 1406 N N . TRP A 1 182 ? -15.676 -5.012 -5.566 1.00 92.75 182 TRP A N 1
ATOM 1407 C CA . TRP A 1 182 ? -16.112 -5.171 -6.955 1.00 92.75 182 TRP A CA 1
ATOM 1408 C C . TRP A 1 182 ? -16.539 -6.615 -7.257 1.00 92.75 182 TRP A C 1
ATOM 1410 O O . TRP A 1 182 ? -16.296 -7.527 -6.475 1.00 92.75 182 TRP A O 1
ATOM 1420 N N . HIS A 1 183 ? -17.182 -6.836 -8.402 1.00 92.44 183 HIS A N 1
ATOM 1421 C CA . HIS A 1 183 ? -17.717 -8.151 -8.780 1.00 92.44 183 HIS A CA 1
ATOM 1422 C C . HIS A 1 183 ? -16.726 -9.024 -9.571 1.00 92.44 183 HIS A C 1
ATOM 1424 O O . HIS A 1 183 ? -17.065 -10.143 -9.940 1.00 92.44 183 HIS A O 1
ATOM 1430 N N . LEU A 1 184 ? -15.518 -8.524 -9.855 1.00 95.00 184 LEU A N 1
ATOM 1431 C CA . LEU A 1 184 ? -14.533 -9.200 -10.711 1.00 95.00 184 LEU A CA 1
ATOM 1432 C C . LEU A 1 184 ? -13.677 -10.244 -9.965 1.00 95.00 184 LEU A C 1
ATOM 1434 O O . LEU A 1 184 ? -12.837 -10.895 -10.582 1.00 95.00 184 LEU A O 1
ATOM 1438 N N . GLY A 1 185 ? -13.894 -10.424 -8.658 1.00 95.56 185 GLY A N 1
ATOM 1439 C CA . GLY A 1 185 ? -13.123 -11.343 -7.817 1.00 95.56 185 GLY A CA 1
ATOM 1440 C C . GLY A 1 185 ? -11.767 -10.766 -7.413 1.00 95.56 185 GLY A C 1
ATOM 1441 O O . GLY A 1 185 ? -11.653 -9.569 -7.166 1.00 95.56 185 GLY A O 1
ATOM 1442 N N . SER A 1 186 ? -10.738 -11.605 -7.322 1.00 97.12 186 SER A N 1
ATOM 1443 C CA . SER A 1 186 ? -9.411 -11.190 -6.861 1.00 97.12 186 SER A CA 1
ATOM 1444 C C . SER A 1 186 ? -8.777 -10.115 -7.755 1.00 97.12 186 SER A C 1
ATOM 1446 O O . SER A 1 186 ? -8.970 -10.095 -8.976 1.00 97.12 186 SER A O 1
ATOM 1448 N N . ALA A 1 187 ? -7.953 -9.260 -7.159 1.00 97.06 187 ALA A N 1
ATOM 1449 C CA . ALA A 1 187 ? -7.320 -8.128 -7.814 1.00 97.06 187 ALA A CA 1
ATOM 1450 C C . ALA A 1 187 ? -5.861 -7.923 -7.407 1.00 97.06 187 ALA A C 1
ATOM 1452 O O . ALA A 1 187 ? -5.413 -8.361 -6.349 1.00 97.06 187 ALA A O 1
ATOM 1453 N N . ILE A 1 188 ? -5.153 -7.175 -8.242 1.00 96.31 188 ILE A N 1
ATOM 1454 C CA . ILE A 1 188 ? -3.872 -6.551 -7.938 1.00 96.31 188 ILE A CA 1
ATOM 1455 C C . ILE A 1 188 ? -4.122 -5.046 -7.954 1.00 96.31 188 ILE A C 1
ATOM 1457 O O . ILE A 1 188 ? -4.556 -4.507 -8.973 1.00 96.31 188 ILE A O 1
ATOM 1461 N N . LEU A 1 189 ? -3.884 -4.391 -6.826 1.00 95.69 189 LEU A N 1
ATOM 1462 C CA . LEU A 1 189 ? -3.712 -2.952 -6.752 1.00 95.69 189 LEU A CA 1
ATOM 1463 C C . LEU A 1 189 ? -2.224 -2.671 -6.949 1.00 95.69 189 LEU A C 1
ATOM 1465 O O . LEU A 1 189 ? -1.398 -3.339 -6.331 1.00 95.69 189 LEU A O 1
ATOM 1469 N N . GLY A 1 190 ? -1.871 -1.712 -7.789 1.00 94.94 190 GLY A N 1
ATOM 1470 C CA . GLY A 1 190 ? -0.483 -1.297 -7.962 1.00 94.94 190 GLY A CA 1
ATOM 1471 C C . GLY A 1 190 ? -0.390 0.167 -8.346 1.00 94.94 190 GLY A C 1
ATOM 1472 O O . GLY A 1 190 ? -1.353 0.699 -8.900 1.00 94.94 190 GLY A O 1
ATOM 1473 N N . ALA A 1 191 ? 0.704 0.823 -7.956 1.00 94.69 191 ALA A N 1
ATOM 1474 C CA . ALA A 1 191 ? 0.863 2.274 -8.055 1.00 94.69 191 ALA A CA 1
ATOM 1475 C C . ALA A 1 191 ? 0.514 2.804 -9.454 1.00 94.69 191 ALA A C 1
ATOM 1477 O O . ALA A 1 191 ? 0.792 2.156 -10.471 1.00 94.69 191 ALA A O 1
ATOM 1478 N N . ASP A 1 192 ? -0.135 3.963 -9.507 1.00 95.81 192 ASP A N 1
ATOM 1479 C CA . ASP A 1 192 ? -0.587 4.576 -10.756 1.00 95.81 192 ASP A CA 1
ATOM 1480 C C . ASP A 1 192 ? 0.413 5.540 -11.401 1.00 95.81 192 ASP A C 1
ATOM 1482 O O . ASP A 1 192 ? 0.043 6.212 -12.363 1.00 95.81 192 ASP A O 1
ATOM 1486 N N . ASP A 1 193 ? 1.674 5.513 -10.949 1.00 94.94 193 ASP A N 1
ATOM 1487 C CA . ASP A 1 193 ? 2.770 6.348 -11.445 1.00 94.94 193 ASP A CA 1
ATOM 1488 C C . ASP A 1 193 ? 2.810 6.456 -12.981 1.00 94.94 193 ASP A C 1
ATOM 1490 O O . ASP A 1 193 ? 2.827 5.466 -13.731 1.00 94.94 193 ASP A O 1
ATOM 1494 N N . THR A 1 194 ? 2.906 7.697 -13.443 1.00 95.38 194 THR A N 1
ATOM 1495 C CA . THR A 1 194 ? 3.023 8.084 -14.847 1.00 95.38 194 THR A CA 1
ATOM 1496 C C . THR A 1 194 ? 4.448 8.504 -15.210 1.00 95.38 194 THR A C 1
ATOM 1498 O O . THR A 1 194 ? 5.303 8.761 -14.361 1.00 95.38 194 THR A O 1
ATOM 1501 N N . ALA A 1 195 ? 4.713 8.630 -16.510 1.00 95.12 195 ALA A N 1
ATOM 1502 C CA . ALA A 1 195 ? 5.976 9.161 -17.012 1.00 95.12 195 ALA A CA 1
ATOM 1503 C C . ALA A 1 195 ? 6.252 10.593 -16.521 1.00 95.12 195 ALA A C 1
ATOM 1505 O O . ALA A 1 195 ? 7.408 10.957 -16.351 1.00 95.12 195 ALA A O 1
ATOM 1506 N N . GLU A 1 196 ? 5.221 11.409 -16.295 1.00 94.88 196 GLU A N 1
ATOM 1507 C CA . GLU A 1 196 ? 5.397 12.778 -15.793 1.00 94.88 196 GLU A CA 1
ATOM 1508 C C . GLU A 1 196 ? 5.894 12.778 -14.342 1.00 94.88 196 GLU A C 1
ATOM 1510 O O . GLU A 1 196 ? 6.804 13.523 -13.990 1.00 94.88 196 GLU A O 1
ATOM 1515 N N . GLU A 1 197 ? 5.353 11.886 -13.514 1.00 94.00 197 GLU A N 1
ATOM 1516 C CA . GLU A 1 197 ? 5.696 11.784 -12.092 1.00 94.00 197 GLU A CA 1
ATOM 1517 C C . GLU A 1 197 ? 7.054 11.121 -11.847 1.00 94.00 197 GLU A C 1
ATOM 1519 O O . GLU A 1 197 ? 7.649 11.307 -10.790 1.00 94.00 197 GLU A O 1
ATOM 1524 N N . THR A 1 198 ? 7.560 10.350 -12.808 1.00 93.25 198 THR A N 1
ATOM 1525 C CA . THR A 1 198 ? 8.751 9.496 -12.647 1.00 93.25 198 THR A CA 1
ATOM 1526 C C . THR A 1 198 ? 9.947 9.946 -13.485 1.00 93.25 198 THR A C 1
ATOM 1528 O O . THR A 1 198 ? 10.914 9.198 -13.604 1.00 93.25 198 THR A O 1
ATOM 1531 N N . ASP A 1 199 ? 9.876 11.127 -14.110 1.00 92.12 199 ASP A N 1
ATOM 1532 C CA . ASP A 1 199 ? 10.860 11.594 -15.104 1.00 92.12 199 ASP A CA 1
ATOM 1533 C C . ASP A 1 199 ? 11.053 10.609 -16.278 1.00 92.12 199 ASP A C 1
ATOM 1535 O O . ASP A 1 199 ? 12.137 10.382 -16.813 1.00 92.12 199 ASP A O 1
ATOM 1539 N N . GLY A 1 200 ? 9.963 9.956 -16.678 1.00 92.38 200 GLY A N 1
ATOM 1540 C CA . GLY A 1 200 ? 9.925 8.990 -17.769 1.00 92.38 200 GLY A CA 1
ATOM 1541 C C . GLY A 1 200 ? 10.507 7.619 -17.430 1.00 92.38 200 GLY A C 1
ATOM 1542 O O . GLY A 1 200 ? 10.505 6.738 -18.299 1.00 92.38 200 GLY A O 1
ATOM 1543 N N . GLU A 1 201 ? 10.980 7.394 -16.203 1.00 88.31 201 GLU A N 1
ATOM 1544 C CA . GLU A 1 201 ? 11.586 6.118 -15.824 1.00 88.31 201 GLU A CA 1
ATOM 1545 C C . GLU A 1 201 ? 10.575 4.985 -15.677 1.00 88.31 201 GLU A C 1
ATOM 1547 O O . GLU A 1 201 ? 10.878 3.844 -16.038 1.00 88.31 201 GLU A O 1
ATOM 1552 N N . THR A 1 202 ? 9.351 5.307 -15.267 1.00 92.56 202 THR A N 1
ATOM 1553 C CA . THR A 1 202 ? 8.243 4.357 -15.150 1.00 92.56 202 THR A CA 1
ATOM 1554 C C . THR A 1 202 ? 6.978 4.966 -15.748 1.00 92.56 202 THR A C 1
ATOM 1556 O O . THR A 1 202 ? 6.755 6.167 -15.695 1.00 92.56 202 THR A O 1
ATOM 1559 N N . ASN A 1 203 ? 6.126 4.166 -16.376 1.00 95.69 203 ASN A N 1
ATOM 1560 C CA . ASN A 1 203 ? 4.844 4.673 -16.857 1.00 95.69 203 ASN A CA 1
ATOM 1561 C C . ASN A 1 203 ? 3.792 3.583 -16.807 1.00 95.69 203 ASN A C 1
ATOM 1563 O O . ASN A 1 203 ? 3.948 2.565 -17.482 1.00 95.69 203 ASN A O 1
ATOM 1567 N N . GLU A 1 204 ? 2.729 3.808 -16.036 1.00 95.19 204 GLU A N 1
ATOM 1568 C CA . GLU A 1 204 ? 1.571 2.920 -15.923 1.00 95.19 204 GLU A CA 1
ATOM 1569 C C . GLU A 1 204 ? 1.966 1.436 -15.763 1.00 95.19 204 GLU A C 1
ATOM 1571 O O . GLU A 1 204 ? 1.331 0.547 -16.339 1.00 95.19 204 GLU A O 1
ATOM 1576 N N . TRP A 1 205 ? 3.041 1.145 -15.018 1.00 93.94 205 TRP A N 1
ATOM 1577 C CA . TRP A 1 205 ? 3.605 -0.208 -14.925 1.00 93.94 205 TRP A CA 1
ATOM 1578 C C . TRP A 1 205 ? 2.570 -1.224 -14.431 1.00 93.94 205 TRP A C 1
ATOM 1580 O O . TRP A 1 205 ? 2.430 -2.312 -14.992 1.00 93.94 205 TRP A O 1
ATOM 1590 N N . TRP A 1 206 ? 1.786 -0.834 -13.426 1.00 94.25 206 TRP A N 1
ATOM 1591 C CA . TRP A 1 206 ? 0.744 -1.674 -12.844 1.00 94.25 206 TRP A CA 1
ATOM 1592 C C . TRP A 1 206 ? -0.563 -1.693 -13.633 1.00 94.25 206 TRP A C 1
ATOM 1594 O O . TRP A 1 206 ? -1.463 -2.464 -13.300 1.00 94.25 206 TRP A O 1
ATOM 1604 N N . ARG A 1 207 ? -0.675 -0.929 -14.725 1.00 95.38 207 ARG A N 1
ATOM 1605 C CA . ARG A 1 207 ? -1.801 -1.026 -15.658 1.00 95.38 207 ARG A CA 1
ATOM 1606 C C . ARG A 1 207 ? -1.604 -2.226 -16.584 1.00 95.38 207 ARG A C 1
ATOM 1608 O O . ARG A 1 207 ? -1.284 -2.091 -17.770 1.00 95.38 207 ARG A O 1
ATOM 1615 N N . ILE A 1 208 ? -1.819 -3.419 -16.030 1.00 92.19 208 ILE A N 1
ATOM 1616 C CA . ILE A 1 208 ? -1.576 -4.709 -16.694 1.00 92.19 208 ILE A CA 1
ATOM 1617 C C . ILE A 1 208 ? -2.205 -4.726 -18.099 1.00 92.19 208 ILE A C 1
ATOM 1619 O O . ILE A 1 208 ? -1.537 -4.960 -19.107 1.00 92.19 208 ILE A O 1
ATOM 1623 N N . ASP A 1 209 ? -3.491 -4.412 -18.202 1.00 92.38 209 ASP A N 1
ATOM 1624 C CA . ASP A 1 209 ? -4.203 -4.297 -19.470 1.00 92.38 209 ASP A CA 1
ATOM 1625 C C . ASP A 1 209 ? -5.374 -3.309 -19.356 1.00 92.38 209 ASP A C 1
ATOM 1627 O O . ASP A 1 209 ? -5.428 -2.484 -18.446 1.00 92.38 209 ASP A O 1
ATOM 1631 N N . ASP A 1 210 ? -6.293 -3.354 -20.315 1.00 91.75 210 ASP A N 1
ATOM 1632 C CA . ASP A 1 210 ? -7.421 -2.426 -20.378 1.00 91.75 210 ASP A CA 1
ATOM 1633 C C . ASP A 1 210 ? -8.619 -2.891 -19.523 1.00 91.75 210 ASP A C 1
ATOM 1635 O O . ASP A 1 210 ? -9.628 -2.197 -19.456 1.00 91.75 210 ASP A O 1
ATOM 1639 N N . SER A 1 211 ? -8.501 -4.034 -18.827 1.00 93.69 211 SER A N 1
ATOM 1640 C CA . SER A 1 211 ? -9.470 -4.475 -17.809 1.00 93.69 211 SER A CA 1
ATOM 1641 C C . SER A 1 211 ? -9.255 -3.807 -16.447 1.00 93.69 211 SER A C 1
ATOM 1643 O O . SER A 1 211 ? -10.093 -3.939 -15.555 1.00 93.69 211 SER A O 1
ATOM 1645 N N . CYS A 1 212 ? -8.137 -3.098 -16.273 1.00 96.00 212 CYS A N 1
ATOM 1646 C CA . CYS A 1 212 ? -7.829 -2.378 -15.047 1.00 96.00 212 CYS A CA 1
ATOM 1647 C C . CYS A 1 212 ? -8.707 -1.129 -14.890 1.00 96.00 212 CYS A C 1
ATOM 1649 O O . CYS A 1 212 ? -8.945 -0.390 -15.847 1.00 96.00 212 CYS A O 1
ATOM 1651 N N . ARG A 1 213 ? -9.132 -0.850 -13.657 1.00 96.81 213 ARG A N 1
ATOM 1652 C CA . ARG A 1 213 ? -9.793 0.400 -13.273 1.00 96.81 213 ARG A CA 1
ATOM 1653 C C . ARG A 1 213 ? -8.786 1.333 -12.612 1.00 96.81 213 ARG A C 1
ATOM 1655 O O . ARG A 1 213 ? -8.049 0.903 -11.730 1.00 96.81 213 ARG A O 1
ATOM 1662 N N . HIS A 1 214 ? -8.795 2.605 -12.999 1.00 97.25 214 HIS A N 1
ATOM 1663 C CA . HIS A 1 214 ? -8.028 3.637 -12.301 1.00 97.25 214 HIS A CA 1
ATOM 1664 C C . HIS A 1 214 ? -8.769 4.052 -11.030 1.00 97.25 214 HIS A C 1
ATOM 1666 O O . HIS A 1 214 ? -9.893 4.549 -11.105 1.00 97.25 214 HIS A O 1
ATOM 1672 N N . GLU A 1 215 ? -8.163 3.840 -9.869 1.00 96.81 215 GLU A N 1
ATOM 1673 C CA . GLU A 1 215 ? -8.668 4.309 -8.578 1.00 96.81 215 GLU A CA 1
ATOM 1674 C C . GLU A 1 215 ? -7.883 5.558 -8.174 1.00 96.81 215 GLU A C 1
ATOM 1676 O O . GLU A 1 215 ? -7.080 5.532 -7.244 1.00 96.81 215 GLU A O 1
ATOM 1681 N N . LEU A 1 216 ? -8.118 6.663 -8.889 1.00 96.12 216 LEU A N 1
ATOM 1682 C CA . LEU A 1 216 ? -7.365 7.915 -8.728 1.00 96.12 216 LEU A CA 1
ATOM 1683 C C . LEU A 1 216 ? -7.333 8.412 -7.273 1.00 96.12 216 LEU A C 1
ATOM 1685 O O . LEU A 1 216 ? -6.315 8.894 -6.798 1.00 96.12 216 LEU A O 1
ATOM 1689 N N . ALA A 1 217 ? -8.438 8.264 -6.537 1.00 95.69 217 ALA A N 1
ATOM 1690 C CA . ALA A 1 217 ? -8.508 8.679 -5.134 1.00 95.69 217 ALA A CA 1
ATOM 1691 C C . ALA A 1 217 ? -7.575 7.878 -4.208 1.00 95.69 217 ALA A C 1
ATOM 1693 O O . ALA A 1 217 ? -7.307 8.312 -3.091 1.00 95.69 217 ALA A O 1
ATOM 1694 N N . TRP A 1 218 ? -7.122 6.705 -4.649 1.00 96.69 218 TRP A N 1
ATOM 1695 C CA . TRP A 1 218 ? -6.221 5.838 -3.903 1.00 96.69 218 TRP A CA 1
ATOM 1696 C C . TRP A 1 218 ? -4.776 5.903 -4.398 1.00 96.69 218 TRP A C 1
ATOM 1698 O O . TRP A 1 218 ? -3.913 5.438 -3.663 1.00 96.69 218 TRP A O 1
ATOM 1708 N N . GLY A 1 219 ? -4.514 6.438 -5.597 1.00 96.56 219 GLY A N 1
ATOM 1709 C CA . GLY A 1 219 ? -3.199 6.372 -6.253 1.00 96.56 219 GLY A CA 1
ATOM 1710 C C . GLY A 1 219 ? -2.844 4.963 -6.748 1.00 96.56 219 GLY A C 1
ATOM 1711 O O . GLY A 1 219 ? -1.711 4.507 -6.616 1.00 96.56 219 GLY A O 1
ATOM 1712 N N . PHE A 1 220 ? -3.840 4.211 -7.237 1.00 96.69 220 PHE A N 1
ATOM 1713 C CA . PHE A 1 220 ? -3.648 2.830 -7.688 1.00 96.69 220 PHE A CA 1
ATOM 1714 C C . PHE A 1 220 ? -4.412 2.508 -8.977 1.00 96.69 220 PHE A C 1
ATOM 1716 O O . PHE A 1 220 ? -5.561 2.909 -9.183 1.00 96.69 220 PHE A O 1
ATOM 1723 N N . TRP A 1 221 ? -3.822 1.647 -9.802 1.00 97.12 221 TRP A N 1
ATOM 1724 C CA . TRP A 1 221 ? -4.548 0.796 -10.739 1.00 97.12 221 TRP A CA 1
ATOM 1725 C C . TRP A 1 221 ? -5.074 -0.438 -10.016 1.00 97.12 221 TRP A C 1
ATOM 1727 O O . TRP A 1 221 ? -4.318 -1.119 -9.334 1.00 97.12 221 TRP A O 1
ATOM 1737 N N . ALA A 1 222 ? -6.349 -0.769 -10.210 1.00 97.44 222 ALA A N 1
ATOM 1738 C CA .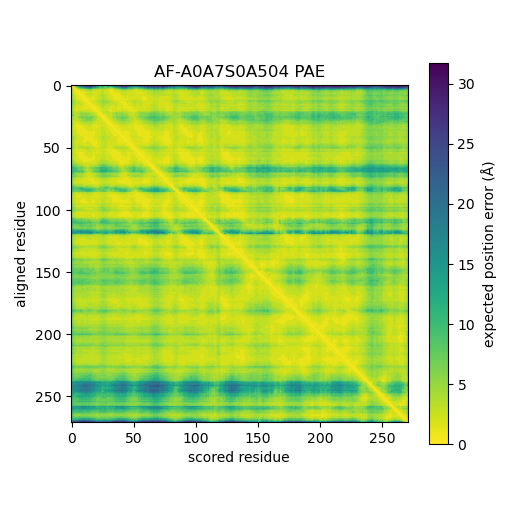 ALA A 1 222 ? -6.950 -2.018 -9.760 1.00 97.44 222 ALA A CA 1
ATOM 1739 C C . ALA A 1 222 ? -7.189 -2.945 -10.957 1.00 97.44 222 ALA A C 1
ATOM 1741 O O . ALA A 1 222 ? -8.062 -2.689 -11.789 1.00 97.44 222 ALA A O 1
ATOM 1742 N N . CYS A 1 223 ? -6.438 -4.039 -11.040 1.00 97.06 223 CYS A N 1
ATOM 1743 C CA . CYS A 1 223 ? -6.487 -4.991 -12.146 1.00 97.06 223 CYS A CA 1
ATOM 1744 C C . CYS A 1 223 ? -7.010 -6.355 -11.678 1.00 97.06 223 CYS A C 1
ATOM 1746 O O . CYS A 1 223 ? -6.481 -6.898 -10.706 1.00 97.06 223 CYS A O 1
ATOM 1748 N N . PRO A 1 224 ? -8.005 -6.963 -12.349 1.00 97.38 224 PRO A N 1
ATOM 1749 C CA . PRO A 1 224 ? -8.463 -8.298 -11.982 1.00 97.38 224 PRO A CA 1
ATOM 1750 C C . PRO A 1 224 ? -7.355 -9.324 -12.232 1.00 97.38 224 PRO A C 1
ATOM 1752 O O . PRO A 1 224 ? -6.643 -9.252 -13.241 1.00 97.38 224 PRO A O 1
ATOM 1755 N N . THR A 1 225 ? -7.222 -10.308 -11.338 1.00 95.75 225 THR A N 1
ATOM 1756 C CA . THR A 1 225 ? -6.230 -11.381 -11.523 1.00 95.75 225 THR A CA 1
ATOM 1757 C C . THR A 1 225 ? -6.653 -12.378 -12.595 1.00 95.75 225 THR A C 1
ATOM 1759 O O . THR A 1 225 ? -5.810 -13.088 -13.144 1.00 95.75 225 THR A O 1
ATOM 1762 N N . LEU A 1 226 ? -7.964 -12.469 -12.860 1.00 94.44 226 LEU A N 1
ATOM 1763 C CA . LEU A 1 226 ? -8.581 -13.429 -13.779 1.00 94.44 226 LEU A CA 1
ATOM 1764 C C . LEU A 1 226 ? -8.188 -14.896 -13.485 1.00 94.44 226 LEU A C 1
ATOM 1766 O O . LEU A 1 226 ? -8.228 -15.746 -14.375 1.00 94.44 226 LEU A O 1
ATOM 1770 N N . GLY A 1 227 ? -7.745 -15.185 -12.255 1.00 93.00 227 GLY A N 1
ATOM 1771 C CA . GLY A 1 227 ? -7.255 -16.500 -11.829 1.00 93.00 227 GLY A CA 1
ATOM 1772 C C . GLY A 1 227 ? -5.895 -16.926 -12.400 1.00 93.00 227 GLY A C 1
ATOM 1773 O O . GLY A 1 227 ? -5.445 -18.025 -12.094 1.00 93.00 227 GLY A O 1
ATOM 1774 N N . HIS A 1 228 ? -5.233 -16.093 -13.212 1.00 92.38 228 HIS A N 1
ATOM 1775 C CA . HIS A 1 228 ? -3.978 -16.454 -13.890 1.00 92.38 228 HIS A CA 1
ATOM 1776 C C . HIS A 1 228 ? -2.886 -15.376 -13.829 1.00 92.38 228 HIS A C 1
ATOM 1778 O O . HIS A 1 228 ? -1.811 -15.558 -14.396 1.00 92.38 228 HIS A O 1
ATOM 1784 N N . ARG A 1 229 ? -3.137 -14.250 -13.154 1.00 92.50 229 ARG A N 1
ATOM 1785 C CA . ARG A 1 229 ? -2.142 -13.198 -12.903 1.00 92.50 229 ARG A CA 1
ATOM 1786 C C . ARG A 1 229 ? -1.695 -13.252 -11.455 1.00 92.50 229 ARG A C 1
ATOM 1788 O O . ARG A 1 229 ? -2.501 -13.465 -10.549 1.00 92.50 229 ARG A O 1
ATOM 1795 N N . SER A 1 230 ? -0.410 -13.039 -11.232 1.00 91.12 230 SER A N 1
ATOM 1796 C CA . SER A 1 230 ? 0.181 -13.037 -9.899 1.00 91.12 230 SER A CA 1
ATOM 1797 C C . SER A 1 230 ? 1.330 -12.048 -9.848 1.00 91.12 230 SER A C 1
ATOM 1799 O O . SER A 1 230 ? 2.042 -11.868 -10.835 1.00 91.12 230 SER A O 1
ATOM 1801 N N . VAL A 1 231 ? 1.505 -11.423 -8.688 1.00 89.69 231 VAL A N 1
ATOM 1802 C CA . VAL A 1 231 ? 2.686 -10.610 -8.408 1.00 89.69 231 VAL A CA 1
ATOM 1803 C C . VAL A 1 231 ? 3.833 -11.543 -8.042 1.00 89.69 231 VAL A C 1
ATOM 1805 O O . VAL A 1 231 ? 3.662 -12.468 -7.248 1.00 89.69 231 VAL A O 1
ATOM 1808 N N . VAL A 1 232 ? 5.000 -11.297 -8.629 1.00 86.38 232 VAL A N 1
ATOM 1809 C CA . VAL A 1 232 ? 6.232 -12.037 -8.358 1.00 86.38 232 VAL A CA 1
ATOM 1810 C C . VAL A 1 232 ? 7.378 -11.061 -8.132 1.00 86.38 232 VAL A C 1
ATOM 1812 O O . VAL A 1 232 ? 7.411 -9.985 -8.725 1.00 86.38 232 VAL A O 1
ATOM 1815 N N . SER A 1 233 ? 8.332 -11.464 -7.299 1.00 82.31 233 SER A N 1
ATOM 1816 C CA . SER A 1 233 ? 9.602 -10.763 -7.133 1.00 82.31 233 SER A CA 1
ATOM 1817 C C . SER A 1 233 ? 10.655 -11.460 -7.987 1.00 82.31 233 SER A C 1
ATOM 1819 O O . SER A 1 233 ? 10.835 -12.677 -7.888 1.00 82.31 233 SER A O 1
ATOM 1821 N N . LEU A 1 234 ? 11.308 -10.709 -8.873 1.00 80.75 234 LEU A N 1
ATOM 1822 C CA . LEU A 1 234 ? 12.293 -11.234 -9.816 1.00 80.75 234 LEU A CA 1
ATOM 1823 C C . LEU A 1 234 ? 13.631 -10.521 -9.629 1.00 80.75 234 LEU A C 1
ATOM 1825 O O . LEU A 1 234 ? 13.718 -9.301 -9.742 1.00 80.75 234 LEU A O 1
ATOM 1829 N N . PHE A 1 235 ? 14.691 -11.303 -9.430 1.00 80.25 235 PHE A N 1
ATOM 1830 C CA . PHE A 1 235 ? 16.068 -10.823 -9.514 1.00 80.25 235 PHE A CA 1
ATOM 1831 C C . PHE A 1 235 ? 16.583 -11.050 -10.933 1.00 80.25 235 PHE A C 1
ATOM 1833 O O . PHE A 1 235 ? 16.882 -12.179 -11.325 1.00 80.25 235 PHE A O 1
ATOM 1840 N N . ILE A 1 236 ? 16.656 -9.977 -11.721 1.00 82.44 236 ILE A N 1
ATOM 1841 C CA . ILE A 1 236 ? 17.083 -10.045 -13.120 1.00 82.44 236 ILE A CA 1
ATOM 1842 C C . ILE A 1 236 ? 18.593 -9.806 -13.190 1.00 82.44 236 ILE A C 1
ATOM 1844 O O . ILE A 1 236 ? 19.089 -8.763 -12.770 1.00 82.44 236 ILE A O 1
ATOM 1848 N N . MET A 1 237 ? 19.322 -10.777 -13.744 1.00 85.00 237 MET A N 1
ATOM 1849 C CA . MET A 1 237 ? 20.786 -10.793 -13.800 1.00 85.00 237 MET A CA 1
ATOM 1850 C C . MET A 1 237 ? 21.287 -11.001 -15.231 1.00 85.00 237 MET A C 1
ATOM 1852 O O . MET A 1 237 ? 20.659 -11.694 -16.032 1.00 85.00 237 MET A O 1
ATOM 1856 N N . LYS A 1 238 ? 22.462 -10.451 -15.540 1.00 86.25 238 LYS A N 1
ATOM 1857 C CA . LYS A 1 238 ? 23.223 -10.743 -16.758 1.00 86.25 238 LYS A CA 1
ATOM 1858 C C . LYS A 1 238 ? 24.027 -12.037 -16.572 1.00 86.25 238 LYS A C 1
ATOM 1860 O O . LYS A 1 238 ? 24.797 -12.165 -15.620 1.00 86.25 238 LYS A O 1
ATOM 1865 N N . GLY A 1 239 ? 23.894 -12.967 -17.519 1.00 85.62 239 GLY A N 1
ATOM 1866 C CA . GLY A 1 239 ? 24.608 -14.251 -17.524 1.00 85.62 239 GLY A CA 1
ATOM 1867 C C . GLY A 1 239 ? 23.960 -15.342 -16.660 1.00 85.62 239 GLY A C 1
ATOM 1868 O O . GLY A 1 239 ? 22.881 -15.159 -16.105 1.00 85.62 239 GLY A O 1
ATOM 1869 N N . ILE A 1 240 ? 24.622 -16.500 -16.568 1.00 81.44 240 ILE A N 1
ATOM 1870 C CA . ILE A 1 240 ? 24.169 -17.652 -15.772 1.00 81.44 240 ILE A CA 1
ATOM 1871 C C . ILE A 1 240 ? 24.922 -17.660 -14.438 1.00 81.44 240 ILE A C 1
ATOM 1873 O O . ILE A 1 240 ? 26.146 -17.521 -14.405 1.00 81.44 240 ILE A O 1
ATOM 1877 N N . ARG A 1 241 ? 24.193 -17.834 -13.334 1.00 74.19 241 ARG A N 1
ATOM 1878 C CA . ARG A 1 241 ? 24.738 -17.897 -11.971 1.00 74.19 241 ARG A CA 1
ATOM 1879 C C . ARG A 1 241 ? 24.489 -19.274 -11.360 1.00 74.19 241 ARG A C 1
ATOM 1881 O O . ARG A 1 241 ? 23.465 -19.895 -11.617 1.00 74.19 241 ARG A O 1
ATOM 1888 N N . SER A 1 242 ? 25.411 -19.718 -10.509 1.00 79.88 242 SER A N 1
ATOM 1889 C CA . SER A 1 242 ? 25.296 -20.958 -9.729 1.00 79.88 242 SER A CA 1
ATOM 1890 C C . SER A 1 242 ? 24.684 -20.754 -8.333 1.00 79.88 242 SER A C 1
ATOM 1892 O O . SER A 1 242 ? 24.606 -21.705 -7.562 1.00 79.88 242 SER A O 1
ATOM 1894 N N . GLY A 1 243 ? 24.274 -19.530 -7.985 1.00 76.81 243 GLY A N 1
ATOM 1895 C CA . GLY A 1 243 ? 23.700 -19.187 -6.683 1.00 76.81 243 GLY A CA 1
ATOM 1896 C C . GLY A 1 243 ? 22.920 -17.873 -6.721 1.00 76.81 243 GLY A C 1
ATOM 1897 O O . GLY A 1 243 ? 22.963 -17.152 -7.720 1.00 76.81 243 GLY A O 1
ATOM 1898 N N . ALA A 1 244 ? 22.199 -17.578 -5.636 1.00 73.62 244 ALA A N 1
ATOM 1899 C CA . ALA A 1 244 ? 21.434 -16.342 -5.504 1.00 73.62 244 ALA A CA 1
ATOM 1900 C C . ALA A 1 244 ? 22.376 -15.119 -5.492 1.00 73.62 244 ALA A C 1
ATOM 1902 O O . ALA A 1 244 ? 23.376 -15.137 -4.766 1.00 73.62 244 ALA A O 1
ATOM 1903 N N . PRO A 1 245 ? 22.095 -14.073 -6.289 1.00 73.88 245 PRO A N 1
ATOM 1904 C CA . PRO A 1 245 ? 22.928 -12.879 -6.331 1.00 73.88 245 PRO A CA 1
ATOM 1905 C C . PRO A 1 245 ? 22.798 -12.070 -5.036 1.00 73.88 245 PRO A C 1
ATOM 1907 O O . PRO A 1 245 ? 21.756 -12.065 -4.379 1.00 73.88 245 PRO A O 1
ATOM 1910 N N . GLY A 1 246 ? 23.860 -11.346 -4.683 1.00 69.56 246 GLY A N 1
ATOM 1911 C CA . GLY A 1 246 ? 23.759 -10.284 -3.683 1.00 69.56 246 GLY A CA 1
ATOM 1912 C C . GLY A 1 246 ? 22.974 -9.088 -4.234 1.00 69.56 246 GLY A C 1
ATOM 1913 O O . GLY A 1 246 ? 22.926 -8.878 -5.442 1.00 69.56 246 GLY A O 1
ATOM 1914 N N . ARG A 1 247 ? 22.397 -8.256 -3.358 1.00 65.12 247 ARG A N 1
ATOM 1915 C CA . ARG A 1 247 ? 21.627 -7.063 -3.776 1.00 65.12 247 ARG A CA 1
ATOM 1916 C C . ARG A 1 247 ? 22.449 -6.037 -4.571 1.00 65.12 247 ARG A C 1
ATOM 1918 O O . ARG A 1 247 ? 21.886 -5.284 -5.348 1.00 65.12 247 ARG A O 1
ATOM 1925 N N . THR A 1 248 ? 23.766 -6.017 -4.381 1.00 73.50 248 THR A N 1
ATOM 1926 C CA . THR A 1 248 ? 24.715 -5.127 -5.074 1.00 73.50 248 THR A CA 1
ATOM 1927 C C . THR A 1 248 ? 25.554 -5.882 -6.104 1.00 73.50 248 THR A C 1
ATOM 1929 O O . THR A 1 248 ? 26.716 -5.547 -6.337 1.00 73.50 248 THR A O 1
ATOM 1932 N N . ASP A 1 249 ? 25.029 -6.979 -6.650 1.00 80.62 249 ASP A N 1
ATOM 1933 C CA . ASP A 1 249 ? 25.766 -7.788 -7.609 1.00 80.62 249 ASP A CA 1
ATOM 1934 C C . ASP A 1 249 ? 26.016 -6.972 -8.900 1.00 80.62 249 ASP A C 1
ATOM 1936 O O . ASP A 1 249 ? 25.064 -6.430 -9.470 1.00 80.62 249 ASP A O 1
ATOM 1940 N N . PRO A 1 250 ? 27.270 -6.874 -9.389 1.00 83.25 250 PRO A N 1
ATOM 1941 C CA . PRO A 1 250 ? 27.619 -6.044 -10.547 1.00 83.25 250 PRO A CA 1
ATOM 1942 C C . PRO A 1 250 ? 26.959 -6.501 -11.856 1.00 83.25 250 PRO A C 1
ATOM 1944 O O . PRO A 1 250 ? 26.921 -5.747 -12.826 1.00 83.25 250 PRO A O 1
ATOM 1947 N N . ASN A 1 251 ? 26.435 -7.728 -11.899 1.00 86.00 251 ASN A N 1
ATOM 1948 C CA . ASN A 1 251 ? 25.706 -8.260 -13.043 1.00 86.00 251 ASN A CA 1
ATOM 1949 C C . ASN A 1 251 ? 24.193 -8.034 -12.938 1.00 86.00 251 ASN A C 1
ATOM 1951 O O . ASN A 1 251 ? 23.461 -8.577 -13.766 1.00 86.00 251 ASN A O 1
ATOM 1955 N N . THR A 1 252 ? 23.703 -7.274 -11.955 1.00 85.69 252 THR A N 1
ATOM 1956 C CA . THR A 1 252 ? 22.282 -6.902 -11.878 1.00 85.69 252 THR A CA 1
ATOM 1957 C C . THR A 1 252 ? 21.869 -6.214 -13.178 1.00 85.69 252 THR A C 1
ATOM 1959 O O . THR A 1 252 ? 22.589 -5.367 -13.716 1.00 85.69 252 THR A O 1
ATOM 1962 N N . ALA A 1 253 ? 20.744 -6.637 -13.752 1.00 85.94 253 ALA A N 1
ATOM 1963 C CA . ALA A 1 253 ? 20.236 -6.025 -14.967 1.00 85.94 253 ALA A CA 1
ATOM 1964 C C . ALA A 1 253 ? 19.733 -4.610 -14.661 1.00 85.94 253 ALA A C 1
ATOM 1966 O O . ALA A 1 253 ? 18.943 -4.411 -13.742 1.00 85.94 253 ALA A O 1
ATOM 1967 N N . VAL A 1 254 ? 20.189 -3.651 -15.466 1.00 87.25 254 VAL A N 1
ATOM 1968 C CA . VAL A 1 254 ? 19.765 -2.250 -15.419 1.00 87.25 254 VAL A CA 1
ATOM 1969 C C . VAL A 1 254 ? 19.152 -1.904 -16.768 1.00 87.25 254 VAL A C 1
ATOM 1971 O O . VAL A 1 254 ? 19.735 -2.245 -17.805 1.00 87.25 254 VAL A O 1
ATOM 1974 N N . GLY A 1 255 ? 17.989 -1.261 -16.762 1.00 88.56 255 GLY A N 1
ATOM 1975 C CA . GLY A 1 255 ? 17.307 -0.818 -17.974 1.00 88.56 255 GLY A CA 1
ATOM 1976 C C . GLY A 1 255 ? 15.794 -0.766 -17.810 1.00 88.56 255 GLY A C 1
ATOM 1977 O O . GLY A 1 255 ? 15.281 -0.762 -16.699 1.00 88.56 255 GLY A O 1
ATOM 1978 N N . ARG A 1 256 ? 15.065 -0.750 -18.929 1.00 91.06 256 ARG A N 1
ATOM 1979 C CA . ARG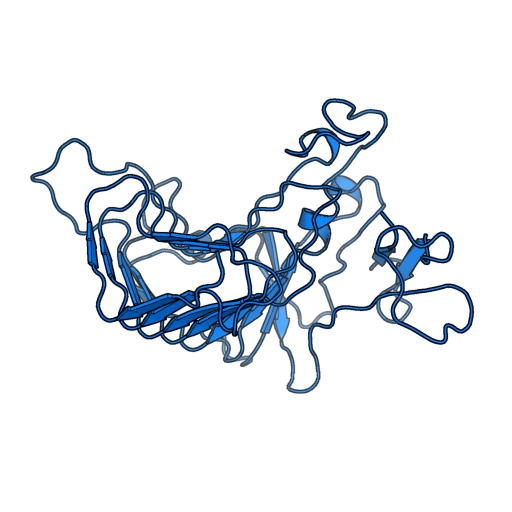 A 1 256 ? 13.597 -0.728 -18.926 1.00 91.06 256 ARG A CA 1
ATOM 1980 C C . ARG A 1 256 ? 13.023 -2.107 -19.193 1.00 91.06 256 ARG A C 1
ATOM 1982 O O . ARG A 1 256 ? 13.398 -2.772 -20.160 1.00 91.06 256 ARG A O 1
ATOM 1989 N N . LEU A 1 257 ? 12.084 -2.507 -18.347 1.00 90.88 257 LEU A N 1
ATOM 1990 C CA . LEU A 1 257 ? 11.233 -3.662 -18.563 1.00 90.88 257 LEU A CA 1
ATOM 1991 C C . LEU A 1 257 ? 9.889 -3.181 -19.108 1.00 90.88 257 LEU A C 1
ATOM 1993 O O . LEU A 1 257 ? 9.222 -2.365 -18.479 1.00 90.88 257 LEU A O 1
ATOM 1997 N N . TYR A 1 258 ? 9.494 -3.694 -20.271 1.00 91.44 258 TYR A N 1
ATOM 1998 C CA . TYR A 1 258 ? 8.234 -3.342 -20.925 1.00 91.44 258 TYR A CA 1
ATOM 1999 C C . TYR A 1 258 ? 7.183 -4.413 -20.683 1.00 91.44 258 TYR A C 1
ATOM 2001 O O . TYR A 1 258 ? 7.440 -5.607 -20.868 1.00 91.44 258 TYR A O 1
ATOM 2009 N N . HIS A 1 259 ? 5.976 -3.988 -20.333 1.00 84.62 259 HIS A N 1
ATOM 2010 C CA . HIS A 1 259 ? 4.873 -4.895 -20.074 1.00 84.62 259 HIS A CA 1
ATOM 2011 C C . HIS A 1 259 ? 4.407 -5.554 -21.382 1.00 84.62 259 HIS A C 1
ATOM 2013 O O . HIS A 1 259 ? 3.783 -4.912 -22.227 1.00 84.62 259 HIS A O 1
ATOM 2019 N N . PHE A 1 2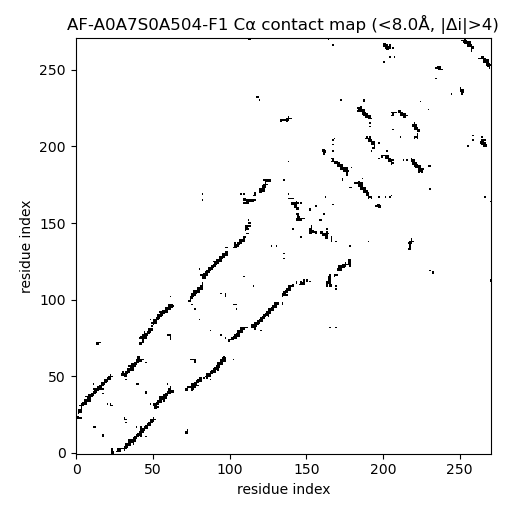60 ? 4.757 -6.830 -21.586 1.00 82.19 260 PHE A N 1
ATOM 2020 C CA . PHE A 1 260 ? 4.411 -7.623 -22.779 1.00 82.19 260 PHE A CA 1
ATOM 2021 C C . PHE A 1 260 ? 4.672 -6.901 -24.119 1.00 82.19 260 PHE A C 1
ATOM 2023 O O . PHE A 1 260 ? 3.884 -6.999 -25.058 1.00 82.19 260 PHE A O 1
ATOM 2030 N N . GLY A 1 261 ? 5.771 -6.143 -24.204 1.00 80.19 261 GLY A N 1
ATOM 2031 C CA . GLY A 1 261 ? 6.155 -5.395 -25.409 1.00 80.19 261 GLY A CA 1
ATOM 2032 C C . GLY A 1 261 ? 5.430 -4.058 -25.623 1.00 80.19 261 GLY A C 1
ATOM 2033 O O . GLY A 1 261 ? 5.644 -3.417 -26.651 1.00 80.19 261 GLY A O 1
ATOM 2034 N N . ARG A 1 262 ? 4.601 -3.594 -24.677 1.00 88.81 262 ARG A N 1
ATOM 2035 C CA . ARG A 1 262 ? 3.990 -2.255 -24.719 1.00 88.81 262 ARG A CA 1
ATOM 2036 C C . ARG A 1 262 ? 5.014 -1.198 -24.302 1.00 88.81 262 ARG A C 1
ATOM 2038 O O . ARG A 1 262 ? 5.300 -1.040 -23.122 1.00 88.81 262 ARG A O 1
ATOM 2045 N N . LEU A 1 263 ? 5.549 -0.454 -25.272 1.00 89.62 263 LEU A N 1
ATOM 2046 C CA . LEU A 1 263 ? 6.579 0.571 -25.030 1.00 89.62 263 LEU A CA 1
ATOM 2047 C C . LEU A 1 263 ? 6.123 1.717 -24.121 1.00 89.62 263 LEU A C 1
ATOM 2049 O O . LEU A 1 263 ? 6.952 2.362 -23.494 1.00 89.62 263 LEU A O 1
ATOM 2053 N N . ASN A 1 264 ? 4.816 1.965 -24.058 1.00 91.12 264 ASN A N 1
ATOM 2054 C CA . ASN A 1 264 ? 4.212 2.962 -23.184 1.00 91.12 264 ASN A CA 1
ATOM 2055 C C . ASN A 1 264 ? 3.871 2.421 -21.787 1.00 91.12 264 ASN A C 1
ATOM 2057 O O . ASN A 1 264 ? 3.245 3.147 -21.028 1.00 91.12 264 ASN A O 1
ATOM 2061 N N . ARG A 1 265 ? 4.199 1.166 -21.459 1.00 93.69 265 ARG A N 1
ATOM 2062 C CA . ARG A 1 265 ? 4.003 0.604 -20.117 1.00 93.69 265 ARG A CA 1
ATOM 2063 C C . ARG A 1 265 ? 5.280 -0.059 -19.651 1.00 93.69 265 ARG A C 1
ATOM 2065 O O . ARG A 1 265 ? 5.615 -1.156 -20.107 1.00 93.69 265 ARG A O 1
ATOM 2072 N N . HIS A 1 266 ? 6.012 0.616 -18.780 1.00 93.75 266 HIS A N 1
ATOM 2073 C CA . HIS A 1 266 ? 7.367 0.209 -18.436 1.00 93.75 266 HIS A CA 1
ATOM 2074 C C . HIS A 1 266 ? 7.745 0.554 -17.007 1.00 93.75 266 HIS A C 1
ATOM 2076 O O . HIS A 1 266 ? 7.162 1.443 -16.398 1.00 93.75 266 HIS A O 1
ATOM 2082 N N . LEU A 1 267 ? 8.748 -0.167 -16.519 1.00 92.25 267 LEU A N 1
ATOM 2083 C CA . LEU A 1 267 ? 9.407 0.038 -15.237 1.00 92.25 267 LEU A CA 1
ATOM 2084 C C . LEU A 1 267 ? 10.916 0.090 -15.467 1.00 92.25 267 LEU A C 1
ATOM 2086 O O . LEU A 1 267 ? 11.461 -0.755 -16.188 1.00 92.25 267 LEU A O 1
ATOM 2090 N N . HIS A 1 268 ? 11.604 1.026 -14.820 1.00 88.19 268 HIS A N 1
ATOM 2091 C CA . HIS A 1 268 ? 13.059 0.973 -14.730 1.00 88.19 268 HIS A CA 1
ATOM 2092 C C . HIS A 1 268 ? 13.491 -0.070 -13.689 1.00 88.19 268 HIS A C 1
ATOM 2094 O O . HIS A 1 268 ? 13.166 0.013 -12.504 1.00 88.19 268 HIS A O 1
ATOM 2100 N N . VAL A 1 269 ? 14.254 -1.068 -14.128 1.00 84.06 269 VAL A N 1
ATOM 2101 C CA . VAL A 1 269 ? 14.858 -2.095 -13.273 1.00 84.06 269 VAL A CA 1
ATOM 2102 C C . VAL A 1 269 ? 16.325 -1.773 -13.012 1.00 84.06 269 VAL A C 1
ATOM 2104 O O . VAL A 1 269 ? 17.011 -1.236 -13.878 1.00 84.06 269 VAL A O 1
ATOM 2107 N N . GLY A 1 270 ? 16.812 -2.124 -11.820 1.00 70.06 270 GLY A N 1
ATOM 2108 C CA . GLY A 1 270 ? 18.207 -1.908 -11.425 1.00 70.06 270 GLY A CA 1
ATOM 2109 C C . GLY A 1 270 ? 18.524 -0.546 -10.793 1.00 70.06 270 GLY A C 1
ATOM 2110 O O . GLY A 1 270 ? 19.706 -0.236 -10.666 1.00 70.06 270 GLY A O 1
ATOM 2111 N N . LEU A 1 271 ? 17.502 0.229 -10.391 1.00 57.94 271 LEU A N 1
ATOM 2112 C CA . LEU A 1 271 ? 17.644 1.379 -9.477 1.00 57.94 271 LEU A CA 1
ATOM 2113 C C . LEU A 1 271 ? 18.036 0.936 -8.064 1.00 57.94 271 LEU A C 1
ATOM 2115 O O . LEU A 1 271 ? 17.416 -0.053 -7.599 1.00 57.94 271 LEU A O 1
#

Nearest PDB structures (foldseek):
  5x2i-assembly1_A  TM=5.647E-01  e=4.459E+00  Bacillus subtilis subsp. subtilis str. 168
  2ntq-assembly2_B  TM=2.530E-01  e=1.054E+00  Dickeya dadantii 3937
  4z03-assembly1_A  TM=2.371E-01  e=4.248E-01  Caldicellulosiruptor bescii DSM 6725

Foldseek 3Di:
DADAEEDALAEEEQEAEADEEDFGPPPHDPPNYEAHNYEYELYQERYEYDAAYEYEQYEYENYPPPPVDPRGDQEHEQYEYEAAAHEYEYELYEYEQRAGPRYANYEYDQQALLGGHQYAAEYENYHYYNYDLLRHAAYDWAFHCRRPDPDPSPVPCVVGPATHNRSQFDKHWYQFCNSVPDPLTIKIKGAQDDCVRRVNQFHRQVCLDPQWDDPPSRRTIIHRCNVPRDDHRDFAFDDDDPDDDDPVRPRGDFDWDANVPPPRGIHTGDD